Protein AF-A0A957KMQ8-F1 (afdb_monomer_lite)

Structure (mmCIF, N/CA/C/O backbone):
data_AF-A0A957KMQ8-F1
#
_entry.id   AF-A0A957KMQ8-F1
#
loop_
_atom_site.group_PDB
_atom_site.id
_atom_site.type_symbol
_atom_site.label_atom_id
_atom_site.label_alt_id
_atom_site.label_comp_id
_atom_site.label_asym_id
_atom_site.label_entity_id
_atom_site.label_seq_id
_atom_site.pdbx_PDB_ins_code
_atom_site.Cartn_x
_atom_site.Cartn_y
_atom_site.Cartn_z
_atom_site.occupancy
_atom_site.B_iso_or_equiv
_atom_site.auth_seq_id
_atom_site.auth_comp_id
_atom_site.auth_asym_id
_atom_site.auth_atom_id
_atom_site.pdbx_PDB_model_num
ATOM 1 N N . ILE A 1 1 ? -9.132 -11.581 5.433 1.00 94.00 1 ILE A N 1
ATOM 2 C CA . ILE A 1 1 ? -8.915 -10.415 6.323 1.00 94.00 1 ILE A CA 1
ATOM 3 C C . ILE A 1 1 ? -10.229 -10.051 7.009 1.00 94.00 1 ILE A C 1
ATOM 5 O O . ILE A 1 1 ? -11.263 -10.485 6.504 1.00 94.00 1 ILE A O 1
ATOM 9 N N . PRO A 1 2 ? -10.237 -9.335 8.144 1.00 95.69 2 PRO A N 1
ATOM 10 C CA . PRO A 1 2 ? -11.483 -8.840 8.722 1.00 95.69 2 PRO A CA 1
ATOM 11 C C . PRO A 1 2 ? -12.054 -7.690 7.879 1.00 95.69 2 PRO A C 1
ATOM 13 O O . PRO A 1 2 ? -11.298 -6.978 7.217 1.00 95.69 2 PRO A O 1
ATOM 16 N N . TYR A 1 3 ? -13.370 -7.476 7.922 1.00 96.69 3 TYR A N 1
ATOM 17 C CA . TYR A 1 3 ? -13.971 -6.271 7.336 1.00 96.69 3 TYR A CA 1
ATOM 18 C C . TYR A 1 3 ? -13.484 -5.003 8.046 1.00 96.69 3 TYR A C 1
ATOM 20 O O . TYR A 1 3 ? -13.114 -4.013 7.414 1.00 96.69 3 TYR A O 1
ATOM 28 N N . ALA A 1 4 ? -13.443 -5.066 9.373 1.00 97.19 4 ALA A N 1
ATOM 29 C CA . ALA A 1 4 ? -12.970 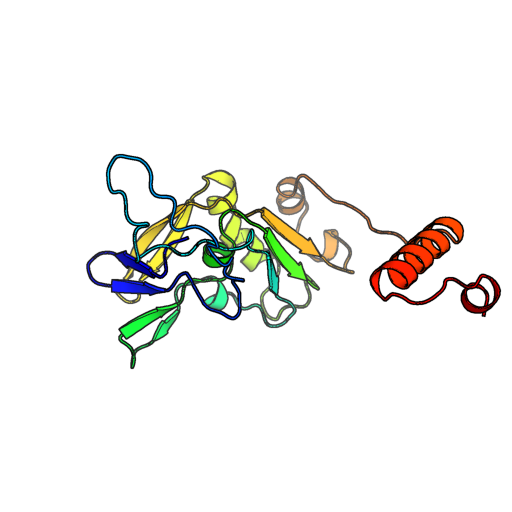-4.013 10.251 1.00 97.19 4 ALA A CA 1
ATOM 30 C C . ALA A 1 4 ? -12.428 -4.624 11.548 1.00 97.19 4 ALA A C 1
ATOM 32 O O . ALA A 1 4 ? -12.736 -5.773 11.878 1.00 97.19 4 ALA A O 1
ATOM 33 N N . ILE A 1 5 ? -11.649 -3.846 12.288 1.00 96.06 5 ILE A N 1
ATOM 34 C CA . ILE A 1 5 ? -11.228 -4.165 13.653 1.00 96.06 5 ILE A CA 1
ATOM 35 C C . ILE A 1 5 ? -11.797 -3.127 14.619 1.00 96.06 5 ILE A C 1
ATOM 37 O O . ILE A 1 5 ? -11.970 -1.966 14.250 1.00 96.06 5 ILE A O 1
ATOM 41 N N . ASP A 1 6 ? -12.092 -3.558 15.841 1.00 95.12 6 ASP A N 1
ATOM 42 C CA . ASP A 1 6 ? -12.457 -2.671 16.943 1.00 95.12 6 ASP A CA 1
ATOM 43 C C . ASP A 1 6 ? -11.233 -2.435 17.825 1.00 95.12 6 ASP A C 1
ATOM 45 O O . ASP A 1 6 ? -10.530 -3.384 18.185 1.00 95.12 6 ASP A O 1
ATOM 49 N N . VAL A 1 7 ? -10.983 -1.173 18.162 1.00 94.12 7 VAL A N 1
ATOM 50 C CA . VAL A 1 7 ? -9.962 -0.785 19.131 1.00 94.12 7 VAL A CA 1
ATOM 51 C C . VAL A 1 7 ? -10.569 0.217 20.103 1.00 94.12 7 VAL A C 1
ATOM 53 O O . VAL A 1 7 ? -10.771 1.381 19.767 1.00 94.12 7 VAL A O 1
ATOM 56 N N . ASP A 1 8 ? -10.897 -0.257 21.307 1.00 89.06 8 ASP A N 1
ATOM 57 C CA . ASP A 1 8 ? -11.543 0.526 22.371 1.00 89.06 8 ASP A CA 1
ATOM 58 C C . ASP A 1 8 ? -12.835 1.230 21.912 1.00 89.06 8 ASP A C 1
ATOM 60 O O . ASP A 1 8 ? -13.067 2.405 22.211 1.00 89.06 8 ASP A O 1
ATOM 64 N N . GLY A 1 9 ? -13.675 0.530 21.145 1.00 91.19 9 GLY A N 1
ATOM 65 C CA . GLY A 1 9 ? -14.918 1.089 20.611 1.00 91.19 9 GLY A CA 1
ATOM 66 C C . GLY A 1 9 ? -14.731 2.000 19.395 1.00 91.19 9 GLY A C 1
ATOM 67 O O . GLY A 1 9 ? -15.699 2.606 18.935 1.00 91.19 9 GLY A O 1
ATOM 68 N N . GLN A 1 10 ? -13.505 2.150 18.882 1.00 93.88 10 GLN A N 1
ATOM 69 C CA . GLN A 1 10 ? -13.239 2.795 17.599 1.00 93.88 10 GLN A CA 1
ATOM 70 C C . GLN A 1 10 ? -13.156 1.738 16.498 1.00 93.88 10 GLN A C 1
ATOM 72 O O . GLN A 1 10 ? -12.337 0.821 16.559 1.00 93.88 10 GLN A O 1
ATOM 77 N N . ILE A 1 11 ? -13.966 1.904 15.456 1.00 96.56 11 ILE A N 1
ATOM 78 C CA . ILE A 1 11 ? -13.971 0.998 14.308 1.00 96.56 11 ILE A CA 1
ATOM 79 C C . ILE A 1 11 ? -12.933 1.456 13.289 1.00 96.56 11 ILE A C 1
ATOM 81 O O . ILE A 1 11 ? -12.966 2.602 12.843 1.00 96.56 11 ILE A O 1
ATOM 85 N N . ILE A 1 12 ? -12.044 0.551 12.887 1.00 97.56 12 ILE A N 1
ATOM 86 C CA . ILE A 1 12 ? -11.078 0.761 11.807 1.00 97.56 12 ILE A CA 1
ATOM 87 C C . ILE A 1 12 ? -11.432 -0.178 10.658 1.00 97.56 12 ILE A C 1
ATOM 89 O O . ILE A 1 12 ? -11.313 -1.400 10.780 1.00 97.56 12 ILE A O 1
ATOM 93 N N . ARG A 1 13 ? -11.867 0.384 9.532 1.00 97.38 13 ARG A N 1
ATOM 94 C CA . ARG A 1 13 ? -12.204 -0.367 8.324 1.00 97.38 13 ARG A CA 1
ATOM 95 C C . ARG A 1 13 ? -10.927 -0.829 7.626 1.00 97.38 13 ARG A C 1
ATOM 97 O O . ARG A 1 13 ? -10.074 -0.013 7.285 1.00 97.38 13 ARG A O 1
ATOM 104 N N . ILE A 1 14 ? -10.811 -2.142 7.422 1.00 97.12 14 ILE A N 1
ATOM 105 C CA . ILE A 1 14 ? -9.659 -2.772 6.762 1.00 97.12 14 ILE A CA 1
ATOM 106 C C . ILE A 1 14 ? -10.020 -3.140 5.325 1.00 97.12 14 ILE A C 1
ATOM 108 O O . ILE A 1 14 ? -9.326 -2.745 4.395 1.00 97.12 14 ILE A O 1
ATOM 112 N N . TYR A 1 15 ? -11.108 -3.888 5.139 1.00 97.00 15 TYR A N 1
ATOM 113 C CA . TYR A 1 15 ? -11.565 -4.289 3.814 1.00 97.00 15 TYR A CA 1
ATOM 114 C C . TYR A 1 15 ? -12.302 -3.148 3.114 1.00 97.00 15 TYR A C 1
ATOM 116 O O . TYR A 1 15 ? -13.143 -2.468 3.702 1.00 97.00 15 TYR A O 1
ATOM 124 N N . ASP A 1 16 ? -12.065 -3.040 1.815 1.00 94.38 16 ASP A N 1
ATOM 125 C CA . ASP A 1 16 ? -12.852 -2.241 0.889 1.00 94.38 16 ASP A CA 1
ATOM 126 C C . ASP A 1 16 ? -12.826 -2.919 -0.491 1.00 94.38 16 ASP A C 1
ATOM 128 O O . ASP A 1 16 ? -11.920 -3.703 -0.779 1.00 94.38 16 ASP A O 1
ATOM 132 N N . GLY A 1 17 ? -13.824 -2.633 -1.329 1.00 93.81 17 GLY A N 1
ATOM 133 C CA . GLY A 1 17 ? -13.935 -3.223 -2.669 1.00 93.81 17 GLY A CA 1
ATOM 134 C C . GLY A 1 17 ? -13.058 -2.563 -3.739 1.00 93.81 17 GLY A C 1
ATOM 135 O O . GLY A 1 17 ? -13.161 -2.941 -4.899 1.00 93.81 17 GLY A O 1
ATOM 136 N N . VAL A 1 18 ? -12.245 -1.565 -3.378 1.00 93.31 18 VAL A N 1
ATOM 137 C CA . VAL A 1 18 ? -11.336 -0.867 -4.302 1.00 93.31 18 VAL A CA 1
ATOM 138 C C . VAL A 1 18 ? -9.954 -1.525 -4.283 1.00 93.31 18 VAL A C 1
ATOM 140 O O . VAL A 1 18 ? -9.364 -1.766 -5.328 1.00 93.31 18 VAL A O 1
ATOM 143 N N . ASN A 1 19 ? -9.455 -1.846 -3.092 1.00 94.69 19 ASN A N 1
ATOM 144 C CA . ASN A 1 19 ? -8.126 -2.390 -2.831 1.00 94.69 19 ASN A CA 1
ATOM 145 C C . ASN A 1 19 ? -8.129 -3.913 -2.660 1.00 94.69 19 ASN A C 1
ATOM 147 O O . ASN A 1 19 ? -7.071 -4.539 -2.718 1.00 94.69 19 ASN A O 1
ATOM 151 N N . HIS A 1 20 ? -9.292 -4.522 -2.415 1.00 96.94 20 HIS A N 1
ATOM 152 C CA . HIS A 1 20 ? -9.394 -5.957 -2.184 1.00 96.94 20 HIS A CA 1
ATOM 153 C C . HIS A 1 20 ? -10.355 -6.623 -3.157 1.00 96.94 20 HIS A C 1
ATOM 155 O O . HIS A 1 20 ? -11.510 -6.232 -3.303 1.00 96.94 20 HIS A O 1
ATOM 161 N N . GLU A 1 21 ? -9.887 -7.718 -3.747 1.00 95.94 21 GLU A N 1
ATOM 162 C CA . GLU A 1 21 ? -10.710 -8.603 -4.558 1.00 95.94 21 GLU A CA 1
ATOM 163 C C . GLU A 1 21 ? -11.195 -9.774 -3.697 1.00 95.94 21 GLU A C 1
ATOM 165 O O . GLU A 1 21 ? -10.404 -10.632 -3.284 1.00 95.94 21 GLU A O 1
ATOM 170 N N . ALA A 1 22 ? -12.495 -9.803 -3.401 1.00 94.44 22 ALA A N 1
ATOM 171 C CA . ALA A 1 22 ? -13.116 -10.917 -2.696 1.00 94.44 22 ALA A CA 1
ATOM 172 C C . ALA A 1 22 ? -13.088 -12.187 -3.557 1.00 94.44 22 ALA A C 1
ATOM 174 O O . ALA A 1 22 ? -13.352 -12.162 -4.756 1.00 94.44 22 ALA A O 1
ATOM 175 N N . VAL A 1 23 ? -12.787 -13.317 -2.924 1.00 92.25 23 VAL A N 1
ATOM 176 C CA . VAL A 1 23 ? -12.869 -14.632 -3.562 1.00 92.25 23 VAL A CA 1
ATOM 177 C C . VAL A 1 23 ? -14.215 -15.233 -3.204 1.00 92.25 23 VAL A C 1
ATOM 179 O O . VAL A 1 23 ? -14.500 -15.429 -2.019 1.00 92.25 23 VAL A O 1
ATOM 182 N N . GLU A 1 24 ? -15.019 -15.557 -4.216 1.00 80.44 24 GLU A N 1
ATOM 183 C CA . GLU A 1 24 ? -16.263 -16.293 -4.009 1.00 80.44 24 GLU A CA 1
ATOM 184 C C . GLU A 1 24 ? -15.972 -17.602 -3.266 1.00 80.44 24 GLU A C 1
ATOM 186 O O . GLU A 1 24 ? -15.173 -18.438 -3.696 1.00 80.44 24 GLU A O 1
ATOM 191 N N . GLN A 1 25 ? -16.600 -17.773 -2.104 1.00 67.94 25 GLN A N 1
ATOM 192 C CA . GLN A 1 25 ? -16.592 -19.052 -1.408 1.00 67.94 25 GLN A CA 1
ATOM 193 C C . GLN A 1 25 ? -17.644 -19.945 -2.068 1.00 67.94 25 GLN A C 1
ATOM 195 O O . GLN A 1 25 ? -18.813 -19.924 -1.692 1.00 67.94 25 GLN A O 1
ATOM 200 N N . THR A 1 26 ? -17.222 -20.718 -3.068 1.00 57.75 26 THR A N 1
ATOM 201 C CA . THR A 1 26 ? -18.068 -21.673 -3.803 1.00 57.75 26 THR A CA 1
ATOM 202 C C . THR A 1 26 ? -18.606 -22.801 -2.925 1.00 57.75 26 THR A C 1
ATOM 204 O O . THR A 1 26 ? -19.639 -23.385 -3.240 1.00 57.75 26 THR A O 1
ATOM 207 N N . GLU A 1 27 ? -17.970 -23.078 -1.787 1.00 55.62 27 GLU A N 1
ATOM 208 C CA . GLU A 1 27 ? -18.407 -24.116 -0.863 1.00 55.62 27 GLU A CA 1
ATOM 209 C C . GLU A 1 27 ? -18.575 -23.545 0.544 1.00 55.62 27 GLU A C 1
ATOM 211 O O . GLU A 1 27 ? -17.614 -23.145 1.204 1.00 55.62 27 GLU A O 1
ATOM 216 N N . ARG A 1 28 ? -19.813 -23.569 1.051 1.00 56.09 28 ARG A N 1
ATOM 217 C CA . ARG A 1 28 ? -20.041 -23.594 2.499 1.00 56.09 28 ARG A CA 1
ATOM 218 C C . ARG A 1 28 ? -19.486 -24.922 2.987 1.00 56.09 28 ARG A C 1
ATOM 220 O O . ARG A 1 28 ? -20.205 -25.920 2.960 1.00 56.09 28 ARG A O 1
ATOM 227 N N . VAL A 1 29 ? -18.210 -24.958 3.359 1.00 54.09 29 VAL A N 1
ATOM 228 C CA . VAL A 1 29 ? -17.577 -26.191 3.817 1.00 54.09 29 VAL A CA 1
ATOM 229 C C . VAL A 1 29 ? -18.328 -26.678 5.057 1.00 54.09 29 VAL A C 1
ATOM 231 O O . VAL A 1 29 ? -18.184 -26.136 6.151 1.00 54.09 29 VAL A O 1
ATOM 234 N N . ARG A 1 30 ? -19.195 -27.682 4.884 1.00 53.03 30 ARG A N 1
ATOM 235 C CA . ARG A 1 30 ? -19.825 -28.403 5.990 1.00 53.03 30 ARG A CA 1
ATOM 236 C C . ARG A 1 30 ? -18.774 -29.345 6.560 1.00 53.03 30 ARG A C 1
ATOM 238 O O . ARG A 1 30 ? -18.763 -30.534 6.262 1.00 53.03 30 ARG A O 1
ATOM 245 N N . TYR A 1 31 ? -17.882 -28.813 7.386 1.00 57.38 31 TYR A N 1
ATOM 246 C CA . TYR A 1 31 ? -17.151 -29.659 8.320 1.00 57.38 31 TYR A CA 1
ATOM 247 C C . TYR A 1 31 ? -18.190 -30.311 9.245 1.00 57.38 31 TYR A C 1
ATOM 249 O O . TYR A 1 31 ? -19.124 -29.637 9.682 1.00 57.38 31 TYR A O 1
ATOM 257 N N . GLY A 1 32 ? -18.064 -31.618 9.507 1.00 58.03 32 GLY A N 1
ATOM 258 C CA . GLY A 1 32 ? -19.056 -32.455 10.213 1.00 58.03 32 GLY A CA 1
ATOM 259 C C . GLY A 1 32 ? -19.477 -31.974 11.611 1.00 58.03 32 GLY A C 1
ATOM 260 O O . GLY A 1 32 ? -20.375 -32.549 12.215 1.00 58.03 32 GLY A O 1
ATOM 261 N N . THR A 1 33 ? -18.879 -30.888 12.099 1.00 57.94 33 THR A N 1
ATOM 262 C CA . THR A 1 33 ? -19.211 -30.161 13.324 1.00 57.94 33 THR A CA 1
ATOM 263 C C . THR A 1 33 ? -19.453 -28.667 13.035 1.00 57.94 33 THR A C 1
ATOM 265 O O . THR A 1 33 ? -18.721 -27.809 13.511 1.00 57.94 33 THR A O 1
ATOM 268 N N . GLY A 1 34 ? -20.445 -28.333 12.206 1.00 55.56 34 GLY A N 1
ATOM 269 C CA . GLY A 1 34 ? -21.196 -27.066 12.284 1.00 55.56 34 GLY A CA 1
ATOM 270 C C . GLY A 1 34 ? -20.453 -25.714 12.300 1.00 55.56 34 GLY A C 1
ATOM 271 O O . GLY A 1 34 ? -21.030 -24.748 12.791 1.00 55.56 34 GLY A O 1
ATOM 272 N N . MET A 1 35 ? -19.227 -25.582 11.786 1.00 56.19 35 MET A N 1
ATOM 273 C CA . MET A 1 35 ? -18.538 -24.282 11.763 1.00 56.19 35 MET A CA 1
ATOM 274 C C . MET A 1 35 ? -18.951 -23.448 10.544 1.00 56.19 35 MET A C 1
ATOM 276 O O . MET A 1 35 ? -18.481 -23.651 9.427 1.00 56.19 35 MET A O 1
ATOM 280 N N . ILE A 1 36 ? -19.853 -22.495 10.780 1.00 66.44 36 ILE A N 1
ATOM 281 C CA . ILE A 1 36 ? -20.160 -21.386 9.870 1.00 66.44 36 ILE A CA 1
ATOM 282 C C . ILE A 1 36 ? -18.910 -20.492 9.788 1.00 66.44 36 ILE A C 1
ATOM 284 O O . ILE A 1 36 ? -18.331 -20.161 10.821 1.00 66.44 36 ILE A O 1
ATOM 288 N N . SER A 1 37 ? -18.486 -20.104 8.578 1.00 72.25 37 SER A N 1
ATOM 289 C CA . SER A 1 37 ? -17.416 -19.108 8.397 1.00 72.25 37 SER A CA 1
ATOM 290 C C . SER A 1 37 ? -17.771 -17.828 9.159 1.00 72.25 37 SER A C 1
ATOM 292 O O . SER A 1 37 ? -18.882 -17.323 9.006 1.00 72.25 37 SER A O 1
ATOM 294 N N . ASP A 1 38 ? -16.842 -17.296 9.957 1.00 85.62 38 ASP A N 1
ATOM 295 C CA . ASP A 1 38 ? -17.068 -16.069 10.729 1.00 85.62 38 ASP A CA 1
ATOM 296 C C . ASP A 1 38 ? -17.432 -14.907 9.781 1.00 85.62 38 ASP A C 1
ATOM 298 O O . ASP A 1 38 ? -16.611 -14.542 8.933 1.00 85.62 38 ASP A O 1
ATOM 302 N N . PRO A 1 39 ? -18.638 -14.313 9.895 1.00 87.31 39 PRO A N 1
ATOM 303 C CA . PRO A 1 39 ? -19.117 -13.294 8.961 1.00 87.31 39 PRO A CA 1
ATOM 304 C C . PRO A 1 39 ? -18.328 -11.981 9.042 1.00 87.31 39 PRO A C 1
ATOM 306 O O . PRO A 1 39 ? -18.452 -11.134 8.161 1.00 87.31 39 PRO A O 1
ATOM 309 N N . ARG A 1 40 ? -17.500 -11.797 10.079 1.00 92.38 40 ARG A N 1
ATOM 310 C CA . ARG A 1 40 ? -16.614 -10.633 10.224 1.00 92.38 40 ARG A CA 1
ATOM 311 C C . ARG A 1 40 ? -15.394 -10.711 9.309 1.00 92.38 40 ARG A C 1
ATOM 313 O O . ARG A 1 40 ? -14.674 -9.722 9.180 1.00 92.38 40 ARG A O 1
ATOM 320 N N . TRP A 1 41 ? -15.155 -11.863 8.684 1.00 92.94 41 TRP A N 1
ATOM 321 C CA . TRP A 1 41 ? -14.007 -12.117 7.827 1.00 92.94 41 TRP A CA 1
ATOM 322 C C . TRP A 1 41 ? -14.422 -12.309 6.376 1.00 92.94 41 TRP A C 1
ATOM 324 O O . TRP A 1 41 ? -15.419 -12.951 6.058 1.00 92.94 41 TRP A O 1
ATOM 334 N N . VAL A 1 42 ? -13.580 -11.801 5.484 1.00 92.31 42 VAL A N 1
ATOM 335 C CA . VAL A 1 42 ? -13.696 -11.978 4.041 1.00 92.31 42 VAL A CA 1
ATOM 336 C C . VAL A 1 42 ? -12.435 -12.638 3.498 1.00 92.31 42 VAL A C 1
ATOM 338 O O . VAL A 1 42 ? -11.301 -12.273 3.842 1.00 92.31 42 VAL A O 1
ATOM 341 N N . LYS A 1 43 ? -12.631 -13.659 2.661 1.00 92.75 43 LYS A N 1
ATOM 342 C CA . LYS A 1 43 ? -11.553 -14.297 1.905 1.00 92.75 43 LYS A CA 1
ATOM 343 C C . LYS A 1 43 ? -11.284 -13.445 0.671 1.00 92.75 43 LYS A C 1
ATOM 345 O O . LYS A 1 43 ? -12.199 -13.175 -0.098 1.00 92.75 43 LYS A O 1
ATOM 350 N N . ILE A 1 44 ? -10.037 -13.033 0.498 1.00 95.25 44 ILE A N 1
ATOM 351 C CA . ILE A 1 44 ? -9.607 -12.164 -0.599 1.00 95.25 44 ILE A CA 1
ATOM 352 C C . ILE A 1 44 ? -8.457 -12.820 -1.357 1.00 95.25 44 ILE A C 1
ATOM 354 O O . ILE A 1 44 ? -7.776 -13.696 -0.807 1.00 95.25 44 ILE A O 1
ATOM 358 N N . ARG A 1 45 ? -8.214 -12.392 -2.598 1.00 96.06 45 ARG A N 1
ATOM 359 C CA . ARG A 1 45 ? -6.914 -12.633 -3.232 1.00 96.06 45 ARG A CA 1
ATOM 360 C C . ARG A 1 45 ? -5.831 -11.914 -2.431 1.00 96.06 45 ARG A C 1
ATOM 362 O O . ARG A 1 45 ? -6.112 -10.954 -1.715 1.00 96.06 45 ARG A O 1
ATOM 369 N N . ARG A 1 46 ? -4.593 -12.408 -2.512 1.00 96.44 46 ARG A N 1
ATOM 370 C CA . ARG A 1 46 ? -3.467 -11.791 -1.801 1.00 96.44 46 ARG A CA 1
ATOM 371 C C . ARG A 1 46 ? -3.382 -10.310 -2.206 1.00 96.44 46 ARG A C 1
ATOM 373 O O . ARG A 1 46 ? -3.305 -10.058 -3.407 1.00 96.44 46 ARG A O 1
ATOM 380 N N . PRO A 1 47 ? -3.431 -9.360 -1.255 1.00 96.94 47 PRO A N 1
ATOM 381 C CA . PRO A 1 47 ? -3.598 -7.958 -1.603 1.00 96.94 47 PRO A CA 1
ATOM 382 C C . PRO A 1 47 ? -2.347 -7.426 -2.301 1.00 96.94 47 PRO A C 1
ATOM 384 O O . PRO A 1 47 ? -1.220 -7.686 -1.875 1.00 96.94 47 PRO A O 1
ATOM 387 N N . VAL A 1 48 ? -2.554 -6.683 -3.381 1.00 97.00 48 VAL A N 1
ATOM 388 C CA . VAL A 1 48 ? -1.510 -5.934 -4.076 1.00 97.00 48 VAL A CA 1
ATOM 389 C C . VAL A 1 48 ? -2.046 -4.529 -4.253 1.00 97.00 48 VAL A C 1
ATOM 391 O O . VAL A 1 48 ? -2.979 -4.318 -5.022 1.00 97.00 48 VAL A O 1
ATOM 394 N N . ILE A 1 49 ? -1.485 -3.588 -3.504 1.00 95.88 49 ILE A N 1
ATOM 395 C CA . ILE A 1 49 ? -1.871 -2.179 -3.565 1.00 95.88 49 ILE A CA 1
ATOM 396 C C . ILE A 1 49 ? -0.732 -1.418 -4.223 1.00 95.88 49 ILE A C 1
ATOM 398 O O . ILE A 1 49 ? 0.426 -1.593 -3.845 1.00 95.88 49 ILE A O 1
ATOM 402 N N . MET A 1 50 ? -1.068 -0.596 -5.210 1.00 95.25 50 MET A N 1
ATOM 403 C CA . MET A 1 50 ? -0.131 0.243 -5.944 1.00 95.25 50 MET A CA 1
ATOM 404 C C . MET A 1 50 ? -0.526 1.704 -5.757 1.00 95.25 50 MET A C 1
ATOM 406 O O . MET A 1 50 ? -1.705 2.033 -5.866 1.00 95.25 50 MET A O 1
ATOM 410 N N . VAL A 1 51 ? 0.451 2.553 -5.465 1.00 92.81 51 VAL A N 1
ATOM 411 C CA . VAL A 1 51 ? 0.283 4.007 -5.332 1.00 92.81 51 VAL A CA 1
ATOM 412 C C . VAL A 1 51 ? 1.385 4.719 -6.104 1.00 92.81 51 VAL A C 1
ATOM 414 O O . VAL A 1 51 ? 2.512 4.228 -6.152 1.00 92.81 51 VAL A O 1
ATOM 417 N N . GLY A 1 52 ? 1.065 5.862 -6.700 1.00 89.12 52 GLY A N 1
ATOM 418 C CA . GLY A 1 52 ? 1.989 6.676 -7.485 1.00 89.12 52 GLY A CA 1
ATOM 419 C C . GLY A 1 52 ? 2.350 8.002 -6.809 1.00 89.12 52 GLY A C 1
ATOM 420 O O . GLY A 1 52 ? 2.617 8.079 -5.605 1.00 89.12 52 GLY A O 1
ATOM 421 N N . GLY A 1 53 ? 2.385 9.074 -7.606 1.00 82.69 53 GLY A N 1
ATOM 422 C CA . GLY A 1 53 ? 2.738 10.434 -7.174 1.00 82.69 53 GLY A CA 1
ATOM 423 C C . GLY A 1 53 ? 1.753 11.079 -6.187 1.00 82.69 53 GLY A C 1
ATOM 424 O O . GLY A 1 53 ? 2.095 12.058 -5.523 1.00 82.69 53 GLY A O 1
ATOM 425 N N . GLU A 1 54 ? 0.545 10.530 -6.071 1.00 85.00 54 GLU A N 1
ATOM 426 C CA . GLU A 1 54 ? -0.524 10.973 -5.174 1.00 85.00 54 GLU A CA 1
ATOM 427 C C . GLU A 1 54 ? -0.328 10.549 -3.713 1.00 85.00 54 GLU A C 1
ATOM 429 O O . GLU A 1 54 ? -1.077 10.993 -2.840 1.00 85.00 54 GLU A O 1
ATOM 434 N N . LEU A 1 55 ? 0.672 9.711 -3.423 1.00 89.25 55 LEU A N 1
ATOM 435 C CA . LEU A 1 55 ? 0.950 9.271 -2.063 1.00 89.25 55 LEU A CA 1
ATOM 436 C C . LEU A 1 55 ? 1.380 10.449 -1.173 1.00 89.25 55 LEU A C 1
ATOM 438 O O . LEU A 1 55 ? 2.376 11.130 -1.428 1.00 89.25 55 LEU A O 1
ATOM 442 N N . THR A 1 56 ? 0.663 10.638 -0.068 1.00 89.25 56 THR A N 1
ATOM 443 C CA . THR A 1 56 ? 0.987 11.601 0.992 1.00 89.25 56 THR A CA 1
ATOM 444 C C . THR A 1 56 ? 1.336 10.875 2.293 1.00 89.25 56 THR A C 1
ATOM 446 O O . THR A 1 56 ? 0.932 9.732 2.499 1.00 89.25 56 THR A O 1
ATOM 449 N N . LEU A 1 57 ? 2.031 11.549 3.224 1.00 88.38 57 LEU A N 1
ATOM 450 C CA . LEU A 1 57 ? 2.263 10.990 4.569 1.00 88.38 57 LEU A CA 1
ATOM 451 C C . LEU A 1 57 ? 0.955 10.709 5.311 1.00 88.38 57 LEU A C 1
ATOM 453 O O . LEU A 1 57 ? 0.851 9.691 5.980 1.00 88.38 57 LEU A O 1
ATOM 457 N N . SER A 1 58 ? -0.052 11.572 5.152 1.00 87.75 58 SER A N 1
ATOM 458 C CA . SER A 1 58 ? -1.362 11.374 5.780 1.00 87.75 58 SER A CA 1
ATOM 459 C C . SER A 1 58 ? -2.070 10.108 5.294 1.00 87.75 58 SER A C 1
ATOM 461 O O . SER A 1 58 ? -2.824 9.514 6.055 1.00 87.75 58 SER A O 1
ATOM 463 N N . GLY A 1 59 ? -1.801 9.657 4.063 1.00 89.00 59 GLY A N 1
ATOM 464 C CA . GLY A 1 59 ? -2.295 8.378 3.544 1.00 89.00 59 GLY A CA 1
ATOM 465 C C . GLY A 1 59 ? -1.654 7.145 4.198 1.00 89.00 59 GLY A C 1
ATOM 466 O O . GLY A 1 59 ? -2.109 6.025 3.964 1.00 89.00 59 GLY A O 1
ATOM 467 N N . LEU A 1 60 ? -0.611 7.339 5.014 1.00 92.75 60 LEU A N 1
ATOM 468 C CA . LEU A 1 60 ? 0.045 6.297 5.809 1.00 92.75 60 LEU A CA 1
ATOM 469 C C . LEU A 1 60 ? -0.438 6.255 7.264 1.00 92.75 60 LEU A C 1
ATOM 471 O O . LEU A 1 60 ? 0.010 5.395 8.027 1.00 92.75 60 LEU A O 1
ATOM 475 N N . ASP A 1 61 ? -1.349 7.150 7.638 1.00 94.56 61 ASP A N 1
ATOM 476 C CA . ASP A 1 61 ? -1.973 7.207 8.954 1.00 94.56 61 ASP A CA 1
ATOM 477 C C . ASP A 1 61 ? -3.464 6.853 8.874 1.00 94.56 61 ASP A C 1
ATOM 479 O O . ASP A 1 61 ? -4.062 6.759 7.802 1.00 94.56 61 ASP A O 1
ATOM 483 N N . LEU A 1 62 ? -4.078 6.625 10.036 1.00 95.88 62 LEU A N 1
ATOM 484 C CA . LEU A 1 62 ? -5.516 6.392 10.118 1.00 95.88 62 LEU A CA 1
ATOM 485 C C . LEU A 1 62 ? -6.273 7.676 9.772 1.00 95.88 62 LEU A C 1
ATOM 487 O O . LEU A 1 62 ? -6.075 8.712 10.409 1.00 95.88 62 LEU A O 1
ATOM 491 N N . VAL A 1 63 ? -7.199 7.590 8.819 1.00 94.69 63 VAL A N 1
ATOM 492 C CA . VAL A 1 63 ? -8.037 8.730 8.426 1.00 94.69 63 VAL A CA 1
ATOM 493 C C . VAL A 1 63 ? -9.405 8.584 9.073 1.00 94.69 63 VAL A C 1
ATOM 495 O O . VAL A 1 63 ? -10.158 7.677 8.737 1.00 94.69 63 VAL A O 1
ATOM 498 N N . TYR A 1 64 ? -9.732 9.462 10.019 1.00 95.06 64 TYR A N 1
ATOM 499 C CA . TYR A 1 64 ? -11.027 9.432 10.698 1.00 95.06 64 TYR A CA 1
ATOM 500 C C . TYR A 1 64 ? -12.119 10.112 9.868 1.00 95.06 64 TYR A C 1
ATOM 502 O O . TYR A 1 64 ? -11.981 11.280 9.503 1.00 95.06 64 TYR A O 1
ATOM 510 N N . ASP A 1 65 ? -13.228 9.411 9.635 1.00 93.88 65 ASP A N 1
ATOM 511 C CA . ASP A 1 65 ? -14.454 9.974 9.074 1.00 93.88 65 ASP A CA 1
ATOM 512 C C . ASP A 1 65 ? -15.360 10.487 10.216 1.00 93.88 65 ASP A C 1
ATOM 514 O O . ASP A 1 65 ? -15.947 9.689 10.959 1.00 93.88 65 ASP A O 1
ATOM 518 N N . PRO A 1 66 ? -15.525 11.814 10.382 1.00 91.69 66 PRO A N 1
ATOM 519 C CA . PRO A 1 66 ? -16.319 12.375 11.467 1.00 91.69 66 PRO A CA 1
ATOM 520 C C . PRO A 1 66 ? -17.831 12.232 11.259 1.00 91.69 66 PRO A C 1
ATOM 522 O O . PRO A 1 66 ? -18.570 12.459 12.219 1.00 91.69 66 PRO A O 1
ATOM 525 N N . ILE A 1 67 ? -18.303 11.895 10.058 1.00 94.31 67 ILE A N 1
ATOM 526 C CA . ILE A 1 67 ? -19.725 11.709 9.746 1.00 94.31 67 ILE A CA 1
ATOM 527 C C . ILE A 1 67 ? -20.115 10.272 10.077 1.00 94.31 67 ILE A C 1
ATOM 529 O O . ILE A 1 67 ? -21.015 10.049 10.884 1.00 94.31 67 ILE A O 1
ATOM 533 N N . ASN A 1 68 ? -19.391 9.309 9.507 1.00 93.44 68 ASN A N 1
ATOM 534 C CA . ASN A 1 68 ? -19.678 7.886 9.674 1.00 93.44 68 ASN A CA 1
ATOM 535 C C . ASN A 1 68 ? -19.052 7.274 10.941 1.00 93.44 68 ASN A C 1
ATOM 537 O O . ASN A 1 68 ? -19.382 6.145 11.296 1.00 93.44 68 ASN A O 1
ATOM 541 N N . LYS A 1 69 ? -18.183 8.021 11.640 1.00 93.06 69 LYS A N 1
ATOM 542 C CA . LYS A 1 69 ? -17.569 7.661 12.932 1.00 93.06 69 LYS A CA 1
ATOM 543 C C . LYS A 1 69 ? -16.699 6.399 12.888 1.00 93.06 69 LYS A C 1
ATOM 545 O O . LYS A 1 69 ? -16.683 5.619 13.838 1.00 93.06 69 LYS A O 1
ATOM 550 N N . PHE A 1 70 ? -15.943 6.212 11.810 1.00 95.19 70 PHE A N 1
ATOM 551 C CA . PHE A 1 70 ? -14.953 5.138 11.694 1.00 95.19 70 PHE A CA 1
ATOM 552 C C . PHE A 1 70 ? -13.636 5.659 11.109 1.00 95.19 70 PHE A C 1
ATOM 554 O O . PHE A 1 70 ? -13.595 6.729 10.505 1.00 95.19 70 PHE A O 1
ATOM 561 N N . TYR A 1 71 ? -12.554 4.906 11.292 1.00 97.12 71 TYR A N 1
ATOM 562 C CA . TYR A 1 71 ? -11.265 5.168 10.657 1.00 97.12 71 TYR A CA 1
ATOM 563 C C . TYR A 1 71 ? -11.099 4.328 9.404 1.00 97.12 71 TYR A C 1
ATOM 565 O O . TYR A 1 71 ? -11.391 3.132 9.402 1.00 97.12 71 TYR A O 1
ATOM 573 N N . GLU A 1 72 ? -10.533 4.929 8.373 1.00 96.31 72 GLU A N 1
ATOM 574 C CA . GLU A 1 72 ? -9.986 4.204 7.245 1.00 96.31 72 GLU A CA 1
ATOM 575 C C . GLU A 1 72 ? -8.558 3.755 7.554 1.00 96.31 72 GLU A C 1
ATOM 577 O O . GLU A 1 72 ? -7.721 4.557 7.982 1.00 96.31 72 GLU A O 1
ATOM 582 N N . ALA A 1 73 ? -8.274 2.469 7.336 1.00 96.81 73 ALA A N 1
ATOM 583 C CA . ALA A 1 73 ? -6.918 1.956 7.438 1.00 96.81 73 ALA A CA 1
ATOM 584 C C . ALA A 1 73 ? -6.014 2.508 6.321 1.00 96.81 73 ALA A C 1
ATOM 586 O O . ALA A 1 73 ? -6.455 2.614 5.171 1.00 96.81 73 ALA A O 1
ATOM 587 N N . PRO A 1 74 ? -4.736 2.790 6.616 1.00 96.00 74 PRO A N 1
ATOM 588 C CA . PRO A 1 74 ? -3.786 3.218 5.601 1.00 96.00 74 PRO A CA 1
ATOM 589 C C . PRO A 1 74 ? -3.377 2.059 4.680 1.00 96.00 74 PRO A C 1
ATOM 591 O O . PRO A 1 74 ? -3.567 0.877 4.996 1.00 96.00 74 PRO A O 1
ATOM 594 N N . PHE A 1 75 ? -2.783 2.390 3.533 1.00 95.06 75 PHE A N 1
ATOM 595 C CA . PHE A 1 75 ? -2.498 1.423 2.468 1.00 95.06 75 PHE A CA 1
ATOM 596 C C . PHE A 1 75 ? -1.630 0.244 2.914 1.00 95.06 75 PHE A C 1
ATOM 598 O O . PHE A 1 75 ? -1.930 -0.893 2.562 1.00 95.06 75 PHE A O 1
ATOM 605 N N . GLN A 1 76 ? -0.613 0.469 3.748 1.00 94.81 76 GLN A N 1
ATOM 606 C CA . GLN A 1 76 ? 0.248 -0.609 4.241 1.00 94.81 76 GLN A CA 1
ATOM 607 C C . GLN A 1 76 ? -0.506 -1.634 5.106 1.00 94.81 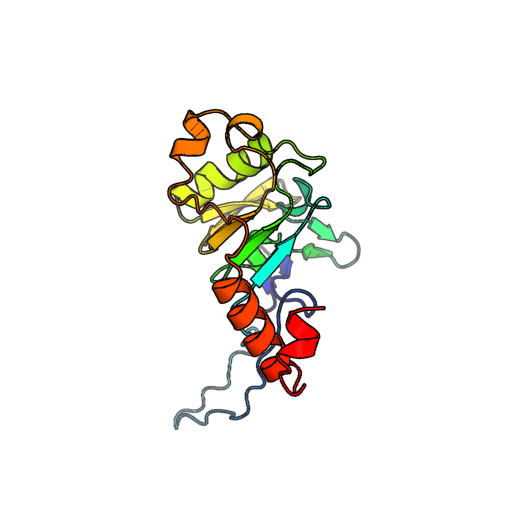76 GLN A C 1
ATOM 609 O O . GLN A 1 76 ? -0.160 -2.814 5.106 1.00 94.81 76 GLN A O 1
ATOM 614 N N . VAL A 1 77 ? -1.555 -1.205 5.818 1.00 96.38 77 VAL A N 1
ATOM 615 C CA . VAL A 1 77 ? -2.400 -2.094 6.631 1.00 96.38 77 VAL A CA 1
ATOM 616 C C . VAL A 1 77 ? -3.344 -2.891 5.737 1.00 96.38 77 VAL A C 1
ATOM 618 O O . VAL A 1 77 ? -3.550 -4.081 5.964 1.00 96.38 77 VAL A O 1
ATOM 621 N N . LYS A 1 78 ? -3.884 -2.263 4.690 1.00 96.69 78 LYS A N 1
ATOM 622 C CA . LYS A 1 78 ? -4.719 -2.941 3.689 1.00 96.69 78 LYS A CA 1
ATOM 623 C C . LYS A 1 78 ? -3.914 -3.957 2.867 1.00 96.69 78 LYS A C 1
ATOM 625 O O . LYS A 1 78 ? -4.361 -5.071 2.626 1.00 96.69 78 LYS A O 1
ATOM 630 N N . ALA A 1 79 ? -2.672 -3.621 2.527 1.00 97.12 79 ALA A N 1
ATOM 631 C CA . ALA A 1 79 ? -1.739 -4.496 1.820 1.00 97.12 79 ALA A CA 1
ATOM 632 C C . ALA A 1 79 ? -1.109 -5.588 2.705 1.00 97.12 79 ALA A C 1
ATOM 634 O O . ALA A 1 79 ? -0.272 -6.362 2.233 1.00 97.12 79 ALA A O 1
ATOM 635 N N . ASN A 1 80 ? -1.463 -5.657 3.991 1.00 96.06 80 ASN A N 1
ATOM 636 C CA . ASN A 1 80 ? -0.819 -6.553 4.940 1.00 96.06 80 ASN A CA 1
ATOM 637 C C . ASN A 1 80 ? -0.954 -8.032 4.528 1.00 96.06 80 ASN A C 1
ATOM 639 O O . ASN A 1 80 ? -2.019 -8.494 4.116 1.00 96.06 80 ASN A O 1
ATOM 643 N N . GLY A 1 81 ? 0.144 -8.789 4.618 1.00 95.19 81 GLY A N 1
ATOM 644 C CA . GLY A 1 81 ? 0.246 -10.156 4.091 1.00 95.19 81 GLY A CA 1
ATOM 645 C C . GLY A 1 81 ? 0.446 -10.238 2.570 1.00 95.19 81 GLY A C 1
ATOM 646 O O . GLY A 1 81 ? 0.647 -11.330 2.031 1.00 95.19 81 GLY A O 1
ATOM 647 N N . GLY A 1 82 ? 0.424 -9.110 1.863 1.00 96.75 82 GLY A N 1
ATOM 648 C CA . GLY A 1 82 ? 0.606 -8.989 0.422 1.00 96.75 82 GLY A CA 1
ATOM 649 C C . GLY A 1 82 ? 1.744 -8.044 0.046 1.00 96.75 82 GLY A C 1
ATOM 650 O O . GLY A 1 82 ? 2.816 -8.094 0.653 1.00 96.75 82 GLY A O 1
ATOM 651 N N . MET A 1 83 ? 1.519 -7.226 -0.981 1.00 97.06 83 MET A N 1
ATOM 652 C CA . MET A 1 83 ? 2.500 -6.286 -1.521 1.00 97.06 83 MET A CA 1
ATOM 653 C C . MET A 1 83 ? 1.947 -4.862 -1.540 1.00 97.06 83 MET A C 1
ATOM 655 O O . MET A 1 83 ? 0.799 -4.640 -1.926 1.00 97.06 83 MET A O 1
ATOM 659 N N . PHE A 1 84 ? 2.793 -3.905 -1.168 1.00 96.12 84 PHE A N 1
ATOM 660 C CA . PHE A 1 84 ? 2.545 -2.481 -1.324 1.00 96.12 84 PHE A CA 1
ATOM 661 C C . PHE A 1 84 ? 3.616 -1.882 -2.238 1.00 96.12 84 PHE A C 1
ATOM 663 O O . PHE A 1 84 ? 4.775 -1.756 -1.842 1.00 96.12 84 PHE A O 1
ATOM 670 N N . LEU A 1 85 ? 3.233 -1.584 -3.479 1.00 95.69 85 LEU A N 1
ATOM 671 C CA . LEU A 1 85 ? 4.106 -1.018 -4.500 1.00 95.69 85 LEU A CA 1
ATOM 672 C C . LEU A 1 85 ? 3.938 0.500 -4.549 1.00 95.69 85 LEU A C 1
ATOM 674 O O . LEU A 1 85 ? 2.830 1.003 -4.716 1.00 95.69 85 LEU A O 1
ATOM 678 N N . ILE A 1 86 ? 5.052 1.211 -4.450 1.00 93.75 86 ILE A N 1
ATOM 679 C CA . ILE A 1 86 ? 5.112 2.658 -4.616 1.00 93.75 86 ILE A CA 1
ATOM 680 C C . ILE A 1 86 ? 5.848 2.925 -5.919 1.00 93.75 86 ILE A C 1
ATOM 682 O O . ILE A 1 86 ? 7.053 2.678 -6.016 1.00 93.75 86 ILE A O 1
ATOM 686 N N . ASP A 1 87 ? 5.100 3.374 -6.916 1.00 93.62 87 ASP A N 1
ATOM 687 C CA . ASP A 1 87 ? 5.615 3.682 -8.240 1.00 93.62 87 ASP A CA 1
ATOM 688 C C . ASP A 1 87 ? 6.083 5.136 -8.339 1.00 93.62 87 ASP A C 1
ATOM 690 O O . ASP A 1 87 ? 5.687 5.990 -7.537 1.00 93.62 87 ASP A O 1
ATOM 694 N N . ASP A 1 88 ? 6.973 5.410 -9.294 1.00 91.56 88 ASP A N 1
ATOM 695 C CA . ASP A 1 88 ? 7.624 6.714 -9.467 1.00 91.56 88 ASP A CA 1
ATOM 696 C C . ASP A 1 88 ? 8.185 7.296 -8.151 1.00 91.56 88 ASP A C 1
ATOM 698 O O . ASP A 1 88 ? 8.091 8.494 -7.858 1.00 91.56 88 ASP A O 1
ATOM 702 N N . PHE A 1 89 ? 8.763 6.442 -7.306 1.00 91.88 89 PHE A N 1
ATOM 703 C CA . PHE A 1 89 ? 9.311 6.827 -6.012 1.00 91.88 89 PHE A CA 1
ATOM 704 C C . PHE A 1 89 ? 10.382 7.914 -6.178 1.00 91.88 89 PHE A C 1
ATOM 706 O O . PHE A 1 89 ? 11.317 7.766 -6.964 1.00 91.88 89 PHE A O 1
ATOM 713 N N . GLY A 1 90 ? 10.239 9.028 -5.45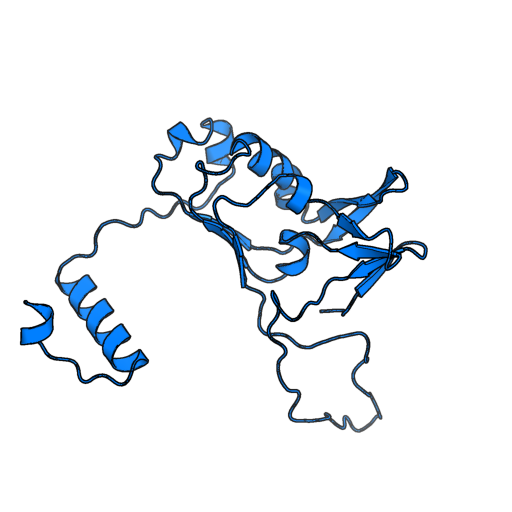7 1.00 89.06 90 GLY A N 1
ATOM 714 C CA . GLY A 1 90 ? 11.040 10.241 -5.669 1.00 89.06 90 GLY A CA 1
ATOM 715 C C . GLY A 1 90 ? 10.325 11.368 -6.398 1.00 89.06 90 GLY A C 1
ATOM 716 O O . GLY A 1 90 ? 10.817 12.494 -6.379 1.00 89.06 90 GLY A O 1
ATOM 717 N N . ARG A 1 91 ? 9.160 11.102 -6.996 1.00 89.19 91 ARG A N 1
ATOM 718 C CA . ARG A 1 91 ? 8.342 12.113 -7.686 1.00 89.19 91 ARG A CA 1
ATOM 719 C C . ARG A 1 91 ? 7.080 12.502 -6.914 1.00 89.19 91 ARG A C 1
ATOM 721 O O . ARG A 1 91 ? 6.271 13.279 -7.416 1.00 89.19 91 ARG A O 1
ATOM 728 N N . GLN A 1 92 ? 6.911 11.986 -5.699 1.00 86.62 92 GLN A N 1
ATOM 729 C CA . GLN A 1 92 ? 5.823 12.368 -4.803 1.00 86.62 92 GLN A CA 1
ATOM 730 C C . GLN A 1 92 ? 6.036 13.784 -4.244 1.00 86.62 92 GLN A C 1
ATOM 732 O O . GLN A 1 92 ? 7.156 14.284 -4.155 1.00 86.62 92 GLN A O 1
ATOM 737 N N . GLN A 1 93 ? 4.948 14.414 -3.791 1.00 85.06 93 GLN A N 1
ATOM 738 C CA . GLN A 1 93 ? 5.021 15.678 -3.039 1.00 85.06 93 GLN A CA 1
ATOM 739 C C . GLN A 1 93 ? 5.773 15.517 -1.706 1.00 85.06 93 GLN A C 1
ATOM 741 O O . GLN A 1 93 ? 6.430 16.442 -1.228 1.00 85.06 93 GLN A O 1
ATOM 746 N N . VAL A 1 94 ? 5.677 14.333 -1.096 1.00 88.44 94 VAL A N 1
ATOM 747 C CA . VAL A 1 94 ? 6.443 13.961 0.097 1.00 88.44 94 VAL A CA 1
ATOM 748 C C . VAL A 1 94 ? 7.871 13.570 -0.285 1.00 88.44 94 VAL A C 1
ATOM 750 O O . VAL A 1 94 ? 8.106 12.881 -1.275 1.00 88.44 94 VAL A O 1
ATOM 753 N N . ARG A 1 95 ? 8.845 13.961 0.543 1.00 89.56 95 ARG A N 1
ATOM 754 C CA . ARG A 1 95 ? 10.243 13.582 0.327 1.00 89.56 95 ARG A CA 1
ATOM 755 C C . ARG A 1 95 ? 10.426 12.071 0.544 1.00 89.56 95 ARG A C 1
ATOM 757 O O . ARG A 1 95 ? 9.976 11.560 1.572 1.00 89.56 95 ARG A O 1
ATOM 764 N N . PRO A 1 96 ? 11.181 11.361 -0.316 1.00 89.12 96 PRO A N 1
ATOM 765 C CA . PRO A 1 96 ? 11.482 9.930 -0.155 1.00 89.12 96 PRO A CA 1
ATOM 766 C C . PRO A 1 96 ? 11.987 9.544 1.233 1.00 89.12 96 PRO A C 1
ATOM 768 O O . PRO A 1 96 ? 11.594 8.522 1.794 1.00 89.12 96 PRO A O 1
ATOM 771 N N . ARG A 1 97 ? 12.829 10.400 1.819 1.00 88.25 97 ARG A N 1
ATOM 772 C CA . ARG A 1 97 ? 13.367 10.211 3.166 1.00 88.25 97 ARG A CA 1
ATOM 773 C C . ARG A 1 97 ? 12.272 10.120 4.229 1.00 88.25 97 ARG A C 1
ATOM 775 O O . ARG A 1 97 ? 12.402 9.315 5.146 1.00 88.25 97 ARG A O 1
ATOM 782 N N . ASP A 1 98 ? 11.211 10.913 4.116 1.00 89.81 98 ASP A N 1
ATOM 783 C CA . ASP A 1 98 ? 10.130 10.937 5.104 1.00 89.81 98 ASP A CA 1
ATOM 784 C C . ASP A 1 98 ? 9.290 9.655 5.022 1.00 89.81 98 ASP A C 1
ATOM 786 O O . ASP A 1 98 ? 8.972 9.058 6.052 1.00 89.81 98 ASP A O 1
ATOM 790 N N . LEU A 1 99 ? 9.030 9.170 3.802 1.00 89.25 99 LEU A N 1
ATOM 791 C CA . LEU A 1 99 ? 8.390 7.871 3.566 1.00 89.25 99 LEU A CA 1
ATOM 792 C C . LEU A 1 99 ? 9.227 6.719 4.136 1.00 89.25 99 LEU A C 1
ATOM 794 O O . LEU A 1 99 ? 8.721 5.881 4.878 1.00 89.25 99 LEU A O 1
ATOM 798 N N . LEU A 1 100 ? 10.533 6.696 3.859 1.00 87.44 100 LEU A N 1
ATOM 799 C CA . LEU A 1 100 ? 11.414 5.648 4.378 1.00 87.44 100 LEU A CA 1
ATOM 800 C C . LEU A 1 100 ? 11.516 5.695 5.904 1.00 87.44 100 LEU A C 1
ATOM 802 O O . LEU A 1 100 ? 11.404 4.653 6.547 1.00 87.44 100 LEU A O 1
ATOM 806 N N . ASN A 1 101 ? 11.661 6.886 6.494 1.00 87.88 101 ASN A N 1
ATOM 807 C CA . ASN A 1 101 ? 11.657 7.082 7.946 1.00 87.88 101 ASN A CA 1
ATOM 808 C C . ASN A 1 101 ? 10.411 6.489 8.607 1.00 87.88 101 ASN A C 1
ATOM 810 O O . ASN A 1 101 ? 10.517 5.863 9.664 1.00 87.88 101 ASN A O 1
ATOM 814 N N . ARG A 1 102 ? 9.243 6.651 7.975 1.00 90.00 102 ARG A N 1
ATOM 815 C CA . ARG A 1 102 ? 7.975 6.131 8.490 1.00 90.00 102 ARG A CA 1
ATOM 816 C C . ARG A 1 102 ? 7.964 4.604 8.609 1.00 90.00 102 ARG A C 1
ATOM 818 O O . ARG A 1 102 ? 7.313 4.087 9.520 1.00 90.00 102 ARG A O 1
ATOM 825 N N . TRP A 1 103 ? 8.692 3.895 7.744 1.00 88.25 103 TRP A N 1
ATOM 826 C CA . TRP A 1 103 ? 8.727 2.429 7.711 1.00 88.25 103 TRP A CA 1
ATOM 827 C C . TRP A 1 103 ? 9.982 1.786 8.288 1.00 88.25 103 TRP A C 1
ATOM 829 O O . TRP A 1 103 ? 9.986 0.567 8.429 1.00 88.25 103 TRP A O 1
ATOM 839 N N . ILE A 1 104 ? 10.994 2.559 8.703 1.00 84.00 104 ILE A N 1
ATOM 840 C CA . ILE A 1 104 ? 12.173 2.024 9.408 1.00 84.00 104 ILE A CA 1
ATOM 841 C C . ILE A 1 104 ? 11.747 1.081 10.539 1.00 84.00 104 ILE A C 1
ATOM 843 O O . ILE A 1 104 ? 12.119 -0.089 10.554 1.00 84.00 104 ILE A O 1
ATOM 847 N N . VAL A 1 105 ? 10.944 1.591 11.476 1.00 87.94 105 VAL A N 1
ATOM 848 C CA . VAL A 1 105 ? 10.578 0.842 12.682 1.00 87.94 105 VAL A CA 1
ATOM 849 C C . VAL A 1 105 ? 9.634 -0.324 12.356 1.00 87.94 105 VAL A C 1
ATOM 851 O O . VAL A 1 105 ? 9.904 -1.425 12.837 1.00 87.94 105 VAL A O 1
ATOM 854 N N . PRO A 1 106 ? 8.584 -0.151 11.525 1.00 91.56 106 PRO A N 1
ATOM 855 C CA . PRO A 1 106 ? 7.744 -1.270 11.103 1.00 91.56 106 PRO A CA 1
ATOM 856 C C . PRO A 1 106 ? 8.487 -2.400 10.391 1.00 91.56 106 PRO A C 1
ATOM 858 O O . PRO A 1 106 ? 8.243 -3.564 10.699 1.00 91.56 106 PRO A O 1
ATOM 861 N N . LEU A 1 107 ? 9.431 -2.081 9.501 1.00 88.56 107 LEU A N 1
ATOM 862 C CA . LEU A 1 107 ? 10.241 -3.084 8.802 1.00 88.56 107 LEU A CA 1
ATOM 863 C C . LEU A 1 107 ? 11.203 -3.819 9.746 1.00 88.56 107 LEU A C 1
ATOM 865 O O . LEU A 1 107 ? 11.452 -5.006 9.554 1.00 88.56 107 LEU A O 1
ATOM 869 N N . GLU A 1 108 ? 11.736 -3.138 10.764 1.00 87.50 108 GLU A N 1
ATOM 870 C CA . GLU A 1 108 ? 12.648 -3.737 11.748 1.00 87.50 108 GLU A CA 1
ATOM 871 C C . GLU A 1 108 ? 11.915 -4.589 12.799 1.00 87.50 108 GLU A C 1
ATOM 873 O O . GLU A 1 108 ? 12.426 -5.632 13.207 1.00 87.50 108 GLU A O 1
ATOM 878 N N . LYS A 1 109 ? 10.730 -4.160 13.253 1.00 91.19 109 LYS A N 1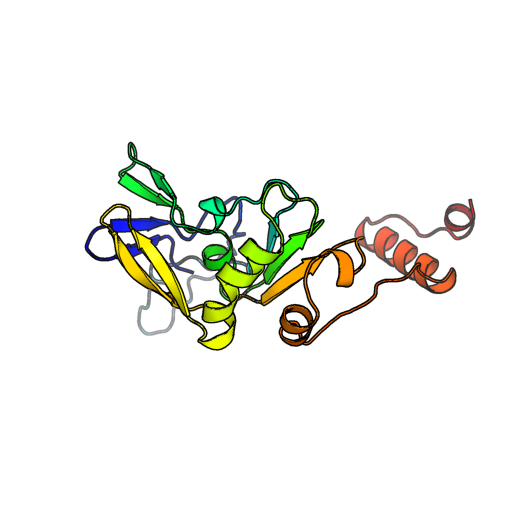
ATOM 879 C CA . LYS A 1 109 ? 9.999 -4.807 14.359 1.00 91.19 109 LYS A CA 1
ATOM 880 C C . LYS A 1 109 ? 8.850 -5.713 13.919 1.00 91.19 109 LYS A C 1
ATOM 882 O O . LYS A 1 109 ? 8.337 -6.466 14.742 1.00 91.19 109 LYS A O 1
ATOM 887 N N . GLY A 1 110 ? 8.409 -5.619 12.666 1.00 93.31 110 GLY A N 1
ATOM 888 C CA . GLY A 1 110 ? 7.219 -6.320 12.178 1.00 93.31 110 GLY A CA 1
ATOM 889 C C . GLY A 1 110 ? 5.904 -5.786 12.759 1.00 93.31 110 GLY A C 1
ATOM 890 O O . GLY A 1 110 ? 4.893 -6.486 12.708 1.00 93.31 110 GLY A O 1
ATOM 891 N N . VAL A 1 111 ? 5.901 -4.567 13.313 1.00 95.94 111 VAL A N 1
ATOM 892 C CA . VAL A 1 111 ? 4.710 -3.898 13.862 1.00 95.94 111 VAL A CA 1
ATOM 893 C C . VAL A 1 111 ? 4.660 -2.427 13.456 1.00 95.94 111 VAL A C 1
ATOM 895 O O . VAL A 1 111 ? 5.650 -1.706 13.571 1.00 95.94 111 VAL A O 1
ATOM 898 N N . ASP A 1 112 ? 3.499 -1.976 12.994 1.00 95.50 112 ASP A N 1
ATOM 899 C CA . ASP A 1 112 ? 3.220 -0.580 12.678 1.00 95.50 112 ASP A CA 1
ATOM 900 C C . ASP A 1 112 ? 2.482 0.096 13.830 1.00 95.50 112 ASP A C 1
ATOM 902 O O . ASP A 1 112 ? 1.539 -0.459 14.397 1.00 95.50 112 ASP A O 1
ATOM 906 N N . PHE A 1 113 ? 2.917 1.307 14.162 1.00 95.19 113 PHE A N 1
ATOM 907 C CA . PHE A 1 113 ? 2.322 2.114 15.215 1.00 95.19 113 PHE A CA 1
ATOM 908 C C . PHE A 1 113 ? 1.461 3.193 14.577 1.00 95.19 113 PHE A C 1
ATOM 910 O O . PHE A 1 113 ? 1.980 4.088 13.910 1.00 95.19 113 PHE A O 1
ATOM 917 N N . LEU A 1 114 ? 0.155 3.132 14.815 1.00 95.44 114 LEU A N 1
ATOM 918 C CA . LEU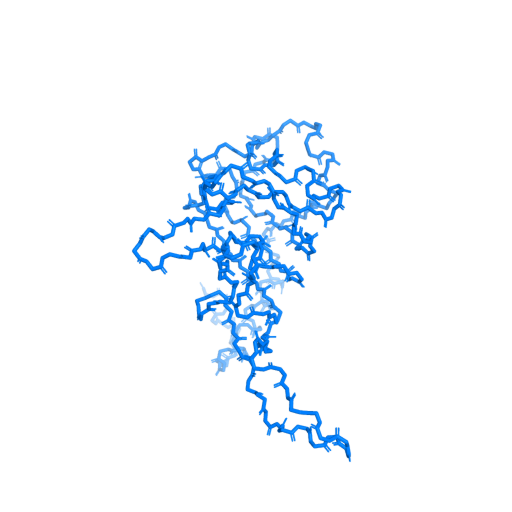 A 1 114 ? -0.793 4.134 14.336 1.00 95.44 114 LEU A CA 1
ATOM 919 C C . LEU A 1 114 ? -1.389 4.901 15.507 1.00 95.44 114 LEU A C 1
ATOM 921 O O . LEU A 1 114 ? -1.491 4.384 16.618 1.00 95.44 114 LEU A O 1
ATOM 925 N N . THR A 1 115 ? -1.765 6.152 15.259 1.00 94.94 115 THR A N 1
ATOM 926 C CA . THR A 1 115 ? -2.353 7.025 16.277 1.00 94.94 115 THR A CA 1
ATOM 927 C C . THR A 1 115 ? -3.808 7.299 15.923 1.00 94.94 115 THR A C 1
ATOM 929 O O . THR A 1 115 ? -4.110 7.743 14.820 1.00 94.94 115 THR A O 1
ATOM 932 N N . LEU A 1 116 ? -4.713 7.016 16.856 1.00 93.75 116 LEU A N 1
ATOM 933 C CA . LEU A 1 116 ? -6.127 7.373 16.751 1.00 93.75 116 LEU A CA 1
ATOM 934 C C . LEU A 1 116 ? -6.300 8.887 16.942 1.00 93.75 116 LEU A C 1
ATOM 936 O O . LEU A 1 116 ? -5.459 9.539 17.558 1.00 93.75 116 LEU A O 1
ATOM 940 N N . ALA A 1 117 ? -7.430 9.454 16.513 1.00 89.81 117 ALA A N 1
ATOM 941 C CA . ALA A 1 117 ? -7.736 10.876 16.726 1.00 89.81 117 ALA A CA 1
ATOM 942 C C . ALA A 1 117 ? -7.829 11.247 18.222 1.00 89.81 117 ALA A C 1
ATOM 944 O O . ALA A 1 117 ? -7.690 12.408 18.591 1.00 89.81 117 ALA A O 1
ATOM 945 N N . THR A 1 118 ? -8.009 10.251 19.095 1.00 88.88 118 THR A N 1
ATOM 946 C CA . THR A 1 118 ? -7.934 10.390 20.557 1.00 88.88 118 THR A CA 1
ATOM 947 C C . THR A 1 118 ? -6.504 10.577 21.083 1.00 88.88 118 THR A C 1
ATOM 949 O O . THR A 1 118 ? -6.317 10.779 22.279 1.00 88.88 118 THR A O 1
ATOM 952 N N . GLY A 1 119 ? -5.484 10.468 20.224 1.00 90.88 119 GLY A N 1
ATOM 953 C CA . GLY A 1 119 ? -4.063 10.482 20.582 1.00 90.88 119 GLY A CA 1
ATOM 954 C C . GLY A 1 119 ? -3.521 9.128 21.050 1.00 90.88 119 GLY A C 1
ATOM 955 O O . GLY A 1 119 ? -2.317 8.984 21.272 1.00 90.88 119 GLY A O 1
ATOM 956 N N . ARG A 1 120 ? -4.382 8.112 21.188 1.00 92.75 120 ARG A N 1
ATOM 957 C CA . ARG A 1 120 ? -3.964 6.766 21.588 1.00 92.75 120 ARG A CA 1
ATOM 958 C C . ARG A 1 120 ? -3.178 6.087 20.470 1.00 92.75 120 ARG A C 1
ATOM 960 O O . ARG A 1 120 ? -3.599 6.101 19.316 1.00 92.75 120 ARG A O 1
ATOM 967 N N . LYS A 1 121 ? -2.071 5.441 20.840 1.00 94.69 121 LYS A N 1
ATOM 968 C CA . LYS A 1 121 ? -1.273 4.610 19.936 1.00 94.69 121 LYS A CA 1
ATOM 969 C C . LYS A 1 121 ? -1.755 3.168 19.952 1.00 94.69 121 LYS A C 1
ATOM 971 O O . LYS A 1 121 ? -2.071 2.632 21.014 1.00 94.69 121 LYS A O 1
ATOM 976 N N . ILE A 1 122 ? -1.783 2.563 18.776 1.00 95.62 122 ILE A N 1
ATOM 977 C CA . ILE A 1 122 ? -2.154 1.169 18.562 1.00 95.62 122 ILE A CA 1
ATOM 978 C C . ILE A 1 122 ? -1.047 0.473 17.779 1.00 95.62 122 ILE A C 1
ATOM 980 O O . ILE A 1 122 ? -0.348 1.108 16.987 1.00 95.62 122 ILE A O 1
ATOM 984 N N . GLU A 1 123 ? -0.913 -0.827 18.000 1.00 95.56 123 GLU A N 1
ATOM 985 C CA . GLU A 1 123 ? 0.037 -1.681 17.295 1.00 95.56 123 GLU A CA 1
ATOM 986 C C . GLU A 1 123 ? -0.721 -2.574 16.321 1.00 95.56 123 GLU A C 1
ATOM 988 O O . GLU A 1 123 ? -1.677 -3.252 16.704 1.00 95.56 123 GLU A O 1
ATOM 993 N N . LEU A 1 124 ? -0.291 -2.582 15.062 1.00 95.00 124 LEU A N 1
ATOM 994 C CA . LEU A 1 124 ? -0.807 -3.484 14.040 1.00 95.00 124 LEU A CA 1
ATOM 995 C C . LEU A 1 124 ? 0.328 -4.327 13.460 1.00 95.00 124 LEU A C 1
ATOM 997 O O . LEU A 1 124 ? 1.421 -3.804 13.245 1.00 95.00 124 LEU A O 1
ATOM 1001 N N . PRO A 1 125 ? 0.100 -5.615 13.155 1.00 95.31 125 PRO A N 1
ATOM 1002 C CA . PRO A 1 125 ? 1.120 -6.430 12.512 1.00 95.31 125 PRO A CA 1
ATOM 1003 C C . PRO A 1 125 ? 1.515 -5.861 11.148 1.00 95.31 125 PRO A C 1
ATOM 1005 O O . PRO A 1 125 ? 0.648 -5.498 10.352 1.00 95.31 125 PRO A O 1
ATOM 1008 N N . PHE A 1 126 ? 2.813 -5.848 10.860 1.00 95.81 126 PHE A N 1
ATOM 1009 C CA . PHE A 1 126 ? 3.381 -5.323 9.624 1.00 95.81 126 PHE A CA 1
ATOM 1010 C C . PHE A 1 126 ? 4.077 -6.445 8.844 1.00 95.81 126 PHE A C 1
ATOM 1012 O O . PHE A 1 126 ? 5.282 -6.664 8.943 1.00 95.81 126 PHE A O 1
ATOM 1019 N N . TYR A 1 127 ? 3.282 -7.181 8.069 1.00 94.44 127 TYR A N 1
ATOM 1020 C CA . TYR A 1 127 ? 3.682 -8.301 7.210 1.00 94.44 127 TYR A CA 1
ATOM 1021 C C . TYR A 1 127 ? 3.504 -7.972 5.722 1.00 94.44 127 TYR A C 1
ATOM 1023 O O . TYR A 1 127 ? 3.169 -8.838 4.909 1.00 94.44 127 TYR A O 1
ATOM 1031 N N . VAL A 1 128 ? 3.668 -6.703 5.363 1.00 94.81 128 VAL A N 1
ATOM 1032 C CA . VAL A 1 128 ? 3.578 -6.220 3.985 1.00 94.81 128 VAL A CA 1
ATOM 1033 C C . VAL A 1 128 ? 4.951 -6.252 3.316 1.00 94.81 128 VAL A C 1
ATOM 1035 O O . VAL A 1 128 ? 5.958 -5.861 3.905 1.00 94.81 128 VAL A O 1
ATOM 1038 N N . MET A 1 129 ? 4.998 -6.701 2.062 1.00 94.06 129 MET A N 1
ATOM 1039 C CA . MET A 1 129 ? 6.171 -6.531 1.209 1.00 94.06 129 MET A CA 1
ATOM 1040 C C . MET A 1 129 ? 6.113 -5.150 0.556 1.00 94.06 129 MET A C 1
ATOM 1042 O O . MET A 1 129 ? 5.310 -4.937 -0.349 1.00 94.06 129 MET A O 1
ATOM 1046 N N . ILE A 1 130 ? 6.951 -4.218 1.010 1.00 92.50 130 ILE A N 1
ATOM 1047 C CA . ILE A 1 130 ? 7.073 -2.908 0.363 1.00 92.50 130 ILE A CA 1
ATOM 1048 C C . ILE A 1 130 ? 8.024 -3.017 -0.825 1.00 92.50 130 ILE A C 1
ATOM 1050 O O . ILE A 1 130 ? 9.141 -3.522 -0.689 1.00 92.50 130 ILE A O 1
ATOM 1054 N N . VAL A 1 131 ? 7.582 -2.510 -1.972 1.00 93.56 131 VAL A N 1
ATOM 1055 C CA . VAL A 1 131 ? 8.378 -2.402 -3.194 1.00 93.56 131 VAL A CA 1
ATOM 1056 C C . VAL A 1 131 ? 8.374 -0.947 -3.645 1.00 93.56 131 VAL A C 1
ATOM 1058 O O . VAL A 1 131 ? 7.333 -0.298 -3.649 1.00 93.56 131 VAL A O 1
ATOM 1061 N N . PHE A 1 132 ? 9.543 -0.443 -4.027 1.00 92.12 132 PHE A N 1
ATOM 1062 C CA . PHE A 1 132 ? 9.705 0.882 -4.618 1.00 92.12 132 PHE A CA 1
ATOM 1063 C C . PHE A 1 132 ? 10.119 0.709 -6.077 1.00 92.12 132 PHE A C 1
ATOM 1065 O O . PHE A 1 132 ? 11.047 -0.050 -6.360 1.00 92.12 132 PHE A O 1
ATOM 1072 N N . SER A 1 133 ? 9.447 1.413 -6.980 1.00 93.19 133 SER A N 1
ATOM 1073 C CA . SER A 1 133 ? 9.802 1.526 -8.394 1.00 93.19 133 SER A CA 1
ATOM 1074 C C . SER A 1 133 ? 10.142 2.981 -8.685 1.00 93.19 133 SER A C 1
ATOM 1076 O O . SER A 1 133 ? 9.507 3.890 -8.153 1.00 93.19 133 SER A O 1
ATOM 1078 N N . THR A 1 134 ? 11.202 3.219 -9.450 1.00 92.00 134 THR A N 1
ATOM 1079 C CA . THR A 1 134 ? 11.674 4.567 -9.764 1.00 92.00 134 THR A CA 1
ATOM 1080 C C . THR A 1 134 ? 12.570 4.549 -10.989 1.00 92.00 134 THR A C 1
ATOM 1082 O O . THR A 1 134 ? 13.358 3.627 -11.181 1.00 92.00 134 THR A O 1
ATOM 1085 N N . ASN A 1 135 ? 12.467 5.613 -11.779 1.00 90.62 135 ASN A N 1
ATOM 1086 C CA . ASN A 1 135 ? 13.373 5.898 -12.888 1.00 90.62 135 ASN A CA 1
ATOM 1087 C C . ASN A 1 135 ? 14.525 6.835 -12.471 1.00 90.62 135 ASN A C 1
ATOM 1089 O O . ASN A 1 135 ? 15.297 7.276 -13.317 1.00 90.62 135 ASN A O 1
ATOM 1093 N N . LEU A 1 136 ? 14.602 7.214 -11.190 1.00 90.25 136 LEU A N 1
ATOM 1094 C CA . LEU A 1 136 ? 15.681 8.038 -10.649 1.00 90.25 136 LEU A CA 1
ATOM 1095 C C . LEU A 1 136 ? 16.8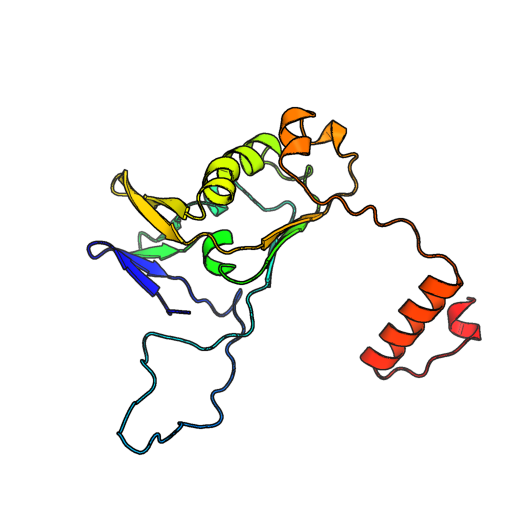23 7.158 -10.150 1.00 90.25 136 LEU A C 1
ATOM 1097 O O . LEU A 1 136 ? 16.616 6.035 -9.687 1.00 90.25 136 LEU A O 1
ATOM 1101 N N . GLU A 1 137 ? 18.040 7.688 -10.190 1.00 87.25 137 GLU A N 1
ATOM 1102 C CA . GLU A 1 137 ? 19.174 6.971 -9.635 1.00 87.25 137 GLU A CA 1
ATOM 1103 C C . GLU A 1 137 ? 19.044 6.877 -8.102 1.00 87.25 137 GLU A C 1
ATOM 1105 O O . GLU A 1 137 ? 18.682 7.860 -7.448 1.00 87.25 137 GLU A O 1
ATOM 1110 N N . PRO A 1 138 ? 19.390 5.735 -7.472 1.00 85.31 138 PRO A N 1
ATOM 1111 C CA . PRO A 1 138 ? 19.216 5.552 -6.029 1.00 85.31 138 PRO A CA 1
ATOM 1112 C C . PRO A 1 138 ? 19.863 6.637 -5.152 1.00 85.31 138 PRO A C 1
ATOM 1114 O O . PRO A 1 138 ? 19.348 6.940 -4.076 1.00 85.31 138 PRO A O 1
ATOM 1117 N N . ARG A 1 139 ? 20.971 7.232 -5.617 1.00 84.25 139 ARG A N 1
ATOM 1118 C CA . ARG A 1 139 ? 21.697 8.314 -4.928 1.00 84.25 139 ARG A CA 1
ATOM 1119 C C . ARG A 1 139 ? 20.931 9.638 -4.865 1.00 84.25 139 ARG A C 1
ATOM 1121 O O . ARG A 1 139 ? 21.192 10.429 -3.965 1.00 84.25 139 ARG A O 1
ATOM 1128 N N . ASP A 1 140 ? 19.989 9.857 -5.779 1.00 86.88 140 ASP A N 1
ATOM 1129 C CA . ASP A 1 140 ? 19.168 11.072 -5.822 1.00 86.88 140 ASP A CA 1
ATOM 1130 C C . ASP A 1 140 ? 17.951 10.974 -4.891 1.00 86.88 140 ASP A C 1
ATOM 1132 O O . ASP A 1 140 ? 17.324 11.980 -4.561 1.00 86.88 140 ASP A O 1
ATOM 1136 N N . LEU A 1 141 ? 17.616 9.760 -4.443 1.00 86.06 141 LEU A N 1
ATOM 1137 C CA . LEU A 1 141 ? 16.467 9.505 -3.576 1.00 86.06 141 LEU A CA 1
ATOM 1138 C C . LEU A 1 141 ? 16.819 9.701 -2.102 1.00 86.06 141 LEU A C 1
ATOM 1140 O O . LEU A 1 141 ? 16.079 10.363 -1.371 1.00 86.06 141 LEU A O 1
ATOM 1144 N N . VAL A 1 142 ? 17.925 9.096 -1.656 1.00 84.94 142 VAL A N 1
ATOM 1145 C CA . VAL A 1 142 ? 18.370 9.087 -0.255 1.00 84.94 142 VAL A CA 1
ATOM 1146 C C . VAL A 1 142 ? 19.871 8.828 -0.123 1.00 84.94 142 VAL A C 1
ATOM 1148 O O . VAL A 1 142 ? 20.534 8.384 -1.056 1.00 84.94 142 VAL A O 1
ATOM 1151 N N . ASP A 1 143 ? 20.400 9.082 1.077 1.00 84.56 143 ASP A N 1
ATOM 1152 C CA . ASP A 1 143 ? 21.791 8.792 1.412 1.00 84.56 143 ASP A CA 1
ATOM 1153 C C . ASP A 1 143 ? 22.120 7.283 1.423 1.00 84.56 143 ASP A C 1
ATOM 1155 O O . ASP A 1 143 ? 21.257 6.397 1.455 1.00 84.56 143 ASP A O 1
ATOM 1159 N N . GLU A 1 144 ? 23.419 6.985 1.440 1.00 82.00 144 GLU A N 1
ATOM 1160 C CA . GLU A 1 144 ? 23.927 5.615 1.430 1.00 82.00 144 GLU A CA 1
ATOM 1161 C C . GLU A 1 144 ? 23.484 4.803 2.663 1.00 82.00 144 GLU A C 1
ATOM 1163 O O . GLU A 1 144 ? 23.276 3.590 2.571 1.00 82.00 144 GLU A O 1
ATOM 1168 N N . ALA A 1 145 ? 23.296 5.449 3.819 1.00 80.69 145 ALA A N 1
ATOM 1169 C CA . ALA A 1 145 ? 22.874 4.773 5.042 1.00 80.69 145 ALA A CA 1
ATOM 1170 C C . ALA A 1 145 ? 21.442 4.227 4.921 1.00 80.69 145 ALA A C 1
ATOM 1172 O O . ALA A 1 145 ? 21.163 3.129 5.412 1.00 80.69 145 ALA A O 1
ATOM 1173 N N . PHE A 1 146 ? 20.554 4.936 4.220 1.00 78.56 146 PHE A N 1
ATOM 1174 C CA . PHE A 1 146 ? 19.221 4.441 3.872 1.00 78.56 146 PHE A CA 1
ATOM 1175 C C . PHE A 1 146 ? 19.265 3.339 2.822 1.00 78.56 146 PHE A C 1
ATOM 1177 O O . PHE A 1 146 ? 18.613 2.306 2.993 1.00 78.56 146 PHE A O 1
ATOM 1184 N N . LEU A 1 147 ? 20.065 3.507 1.766 1.00 81.75 147 LEU A N 1
ATOM 1185 C CA . LEU A 1 147 ? 20.190 2.489 0.720 1.00 81.75 147 LEU A CA 1
ATOM 1186 C C . LEU A 1 147 ? 20.693 1.149 1.271 1.00 81.75 147 LEU A C 1
ATOM 1188 O O . LEU A 1 147 ? 20.317 0.100 0.748 1.00 81.75 147 LEU A O 1
ATOM 1192 N N . ARG A 1 148 ? 21.491 1.148 2.346 1.00 83.56 148 ARG A N 1
ATOM 1193 C CA . ARG A 1 148 ? 21.922 -0.078 3.045 1.00 83.56 148 ARG A CA 1
ATOM 1194 C C . ARG A 1 148 ? 20.773 -0.842 3.715 1.00 83.56 148 ARG A C 1
ATOM 1196 O O . ARG A 1 148 ? 20.891 -2.049 3.903 1.00 83.56 148 ARG A O 1
ATOM 1203 N N . ARG A 1 149 ? 19.661 -0.176 4.050 1.00 80.12 149 ARG A N 1
ATOM 1204 C CA . ARG A 1 149 ? 18.461 -0.814 4.631 1.00 80.12 149 ARG A CA 1
ATOM 1205 C C . ARG A 1 149 ? 17.593 -1.493 3.570 1.00 80.12 149 ARG A C 1
ATOM 1207 O O . ARG A 1 149 ? 16.878 -2.442 3.875 1.00 80.12 149 ARG A O 1
ATOM 1214 N N . ILE A 1 150 ? 17.697 -1.052 2.317 1.00 82.31 150 ILE A N 1
ATOM 1215 C CA . ILE A 1 150 ? 17.034 -1.680 1.172 1.00 82.31 150 ILE A CA 1
ATOM 1216 C C . ILE A 1 150 ? 17.947 -2.786 0.639 1.00 82.31 150 ILE A C 1
ATOM 1218 O O . ILE A 1 150 ? 18.869 -2.537 -0.140 1.00 82.31 150 ILE A O 1
ATOM 1222 N N . ARG A 1 151 ? 17.722 -4.024 1.086 1.00 81.19 151 ARG A N 1
ATOM 1223 C CA . ARG A 1 151 ? 18.608 -5.153 0.762 1.00 81.19 151 ARG A CA 1
ATOM 1224 C C . ARG A 1 151 ? 18.628 -5.481 -0.731 1.00 81.19 151 ARG A C 1
ATOM 1226 O O . ARG A 1 151 ? 19.701 -5.663 -1.298 1.00 81.19 151 ARG A O 1
ATOM 1233 N N . HIS A 1 152 ? 17.455 -5.561 -1.350 1.00 88.44 152 HIS A N 1
ATOM 1234 C CA . HIS A 1 152 ? 17.312 -5.951 -2.749 1.00 88.44 152 HIS A CA 1
ATOM 1235 C C . HIS A 1 152 ? 17.137 -4.716 -3.623 1.00 88.44 152 HIS A C 1
ATOM 1237 O O . HIS A 1 152 ? 16.267 -3.889 -3.366 1.00 88.44 152 HIS A O 1
ATOM 1243 N N . LYS A 1 153 ? 17.977 -4.608 -4.650 1.00 90.06 153 LYS A N 1
ATOM 1244 C CA . LYS A 1 153 ? 17.907 -3.583 -5.688 1.00 90.06 153 LYS A CA 1
ATOM 1245 C C . LYS A 1 153 ? 17.993 -4.324 -7.008 1.00 90.06 153 LYS A C 1
ATOM 1247 O O . LYS A 1 153 ? 18.942 -5.078 -7.213 1.00 90.06 153 LYS A O 1
ATOM 1252 N N . ILE A 1 154 ? 16.964 -4.185 -7.828 1.00 92.25 154 ILE A N 1
ATOM 1253 C CA . ILE A 1 154 ? 16.863 -4.874 -9.109 1.00 92.25 154 ILE A CA 1
ATOM 1254 C C . ILE A 1 154 ? 16.837 -3.780 -10.159 1.00 92.25 154 ILE A C 1
ATOM 1256 O O . ILE A 1 154 ? 15.898 -2.991 -10.203 1.00 92.25 154 ILE A O 1
ATOM 1260 N N . GLU A 1 155 ? 17.897 -3.713 -10.950 1.00 92.44 155 GLU A N 1
ATOM 1261 C CA . GLU A 1 155 ? 17.937 -2.854 -12.122 1.00 92.44 155 GLU A CA 1
ATOM 1262 C C . GLU A 1 155 ? 17.158 -3.535 -13.248 1.00 92.44 155 GLU A C 1
ATOM 1264 O O . GLU A 1 155 ? 17.384 -4.710 -13.551 1.00 92.44 155 GLU A O 1
ATOM 1269 N N . ILE A 1 156 ? 16.213 -2.804 -13.834 1.00 91.31 156 ILE A N 1
ATOM 1270 C CA . ILE A 1 156 ? 15.457 -3.242 -15.004 1.00 91.31 156 ILE A CA 1
ATOM 1271 C C . ILE A 1 156 ? 15.980 -2.420 -16.176 1.00 91.31 156 ILE A C 1
ATOM 1273 O O . ILE A 1 156 ? 15.633 -1.252 -16.318 1.00 91.31 156 ILE A O 1
ATOM 1277 N N . GLY A 1 157 ? 16.864 -3.025 -16.967 1.00 92.69 157 GLY A N 1
ATOM 1278 C CA . GLY A 1 157 ? 17.362 -2.427 -18.201 1.00 92.69 157 GLY A CA 1
ATOM 1279 C C . GLY A 1 157 ? 16.412 -2.646 -19.376 1.00 92.69 157 GLY A C 1
ATOM 1280 O O . GLY A 1 157 ? 15.418 -3.372 -19.272 1.00 92.69 157 GLY A O 1
ATOM 1281 N N . ASP A 1 158 ? 16.767 -2.057 -20.514 1.00 94.12 158 ASP A N 1
ATOM 1282 C CA . ASP A 1 158 ? 16.054 -2.296 -21.764 1.00 94.12 158 ASP A CA 1
ATOM 1283 C C . ASP A 1 158 ? 16.130 -3.782 -22.155 1.00 94.12 158 ASP A C 1
ATOM 1285 O O . ASP A 1 158 ? 17.203 -4.395 -22.072 1.00 94.12 158 ASP A O 1
ATOM 1289 N N . PRO A 1 159 ? 15.010 -4.390 -22.586 1.00 94.94 159 PRO A N 1
ATOM 1290 C CA . PRO A 1 159 ? 15.024 -5.772 -23.031 1.00 94.94 159 PRO A CA 1
ATOM 1291 C C . PRO A 1 159 ? 15.860 -5.905 -24.306 1.00 94.94 159 PRO A C 1
ATOM 1293 O O . PRO A 1 159 ? 15.795 -5.070 -25.209 1.00 94.94 159 PRO A O 1
ATOM 1296 N N . THR A 1 160 ? 16.596 -7.009 -24.433 1.00 95.56 160 THR A N 1
ATOM 1297 C CA . THR A 1 160 ? 17.177 -7.382 -25.729 1.00 95.56 160 THR A CA 1
ATOM 1298 C C . THR A 1 160 ? 16.066 -7.658 -26.741 1.00 95.56 160 THR A C 1
ATOM 1300 O O . THR A 1 160 ? 14.932 -7.951 -26.364 1.00 95.56 160 THR A O 1
ATOM 1303 N N . TYR A 1 161 ? 16.381 -7.633 -28.039 1.00 94.12 161 TYR A N 1
ATOM 1304 C CA . TYR A 1 161 ? 15.391 -7.937 -29.078 1.00 94.12 161 TYR A CA 1
ATOM 1305 C C . TYR A 1 161 ? 14.695 -9.292 -28.854 1.00 94.12 161 TYR A C 1
ATOM 1307 O O . TYR A 1 161 ? 13.474 -9.385 -28.947 1.00 94.12 161 TYR A O 1
ATOM 1315 N N . ASP A 1 162 ? 15.446 -10.329 -28.470 1.00 94.94 162 ASP A N 1
ATOM 1316 C CA . ASP A 1 162 ? 14.884 -11.655 -28.188 1.00 94.94 162 ASP A CA 1
ATOM 1317 C C . ASP A 1 162 ? 14.002 -11.672 -26.930 1.00 94.94 162 ASP A C 1
ATOM 1319 O O . ASP A 1 162 ? 12.961 -12.333 -26.904 1.00 94.94 162 ASP A O 1
ATOM 1323 N N . GLN A 1 163 ? 14.380 -10.924 -25.888 1.00 95.62 163 GLN A N 1
ATOM 1324 C CA . GLN A 1 163 ? 13.550 -10.764 -24.692 1.00 95.62 163 GLN A CA 1
ATOM 1325 C C . GLN A 1 163 ? 12.267 -10.000 -25.014 1.00 95.62 163 GLN A C 1
ATOM 1327 O O . GLN A 1 163 ? 11.187 -10.414 -24.599 1.00 95.62 163 GLN A O 1
ATOM 1332 N N . PHE A 1 164 ? 12.368 -8.919 -25.787 1.00 95.12 164 PHE A N 1
ATOM 1333 C CA . PHE A 1 164 ? 11.224 -8.141 -26.241 1.00 95.12 164 PHE A CA 1
ATOM 1334 C C . PHE A 1 164 ? 10.281 -8.989 -27.097 1.00 95.12 164 PHE A C 1
ATOM 1336 O O . PHE A 1 164 ? 9.076 -8.993 -26.863 1.00 95.12 164 PHE A O 1
ATOM 1343 N N . ARG A 1 165 ? 10.825 -9.788 -28.021 1.00 95.38 165 ARG A N 1
ATOM 1344 C CA . ARG A 1 165 ? 10.075 -10.760 -28.824 1.00 95.38 165 ARG A CA 1
ATOM 1345 C C . ARG A 1 165 ? 9.283 -11.738 -27.960 1.00 95.38 165 ARG A C 1
ATOM 1347 O O . ARG A 1 165 ? 8.111 -11.994 -28.233 1.00 95.38 165 ARG A O 1
ATOM 1354 N N . GLU A 1 166 ? 9.905 -12.276 -26.916 1.00 95.81 166 GLU A N 1
ATOM 1355 C CA . GLU A 1 166 ? 9.246 -13.186 -25.978 1.00 95.81 166 GLU A CA 1
ATOM 1356 C C . GLU A 1 166 ? 8.171 -12.477 -25.139 1.00 95.81 166 GLU A C 1
ATOM 1358 O O . GLU A 1 166 ? 7.076 -13.012 -24.963 1.00 95.81 166 GLU A O 1
ATOM 1363 N N . ILE A 1 167 ? 8.441 -11.255 -24.668 1.00 95.00 167 ILE A N 1
ATOM 1364 C CA . ILE A 1 167 ? 7.449 -10.418 -23.976 1.00 95.00 167 ILE A CA 1
ATOM 1365 C C . ILE A 1 167 ? 6.242 -10.181 -24.890 1.00 95.00 167 ILE A C 1
ATOM 1367 O O . ILE A 1 167 ? 5.106 -10.416 -24.480 1.00 95.00 167 ILE A O 1
ATOM 1371 N N . PHE A 1 168 ? 6.479 -9.779 -26.138 1.00 95.69 168 PHE A N 1
ATOM 1372 C CA . PHE A 1 168 ? 5.438 -9.512 -27.124 1.00 95.69 168 PHE A CA 1
ATOM 1373 C C . PHE A 1 168 ? 4.575 -10.750 -27.380 1.00 95.69 168 PHE A C 1
ATOM 1375 O O . PHE A 1 168 ? 3.349 -10.666 -27.333 1.00 95.69 168 PHE A O 1
ATOM 1382 N N . ARG A 1 169 ? 5.199 -11.923 -27.552 1.00 96.00 169 ARG A N 1
ATOM 1383 C CA . ARG A 1 169 ? 4.488 -13.197 -27.718 1.00 96.00 169 ARG A CA 1
ATOM 1384 C C . ARG A 1 169 ? 3.581 -13.511 -26.526 1.00 96.00 169 ARG A C 1
ATOM 1386 O O . ARG A 1 169 ? 2.404 -13.796 -26.725 1.00 96.00 169 ARG A O 1
ATOM 1393 N N . ARG A 1 170 ? 4.083 -13.386 -25.292 1.00 96.75 170 ARG A N 1
ATOM 1394 C CA . ARG A 1 170 ? 3.275 -13.607 -24.076 1.00 96.75 170 ARG A CA 1
ATOM 1395 C C . ARG A 1 170 ? 2.094 -12.647 -23.982 1.00 96.75 170 ARG A C 1
ATOM 1397 O O . ARG A 1 170 ? 1.017 -13.044 -23.545 1.00 96.75 170 ARG A O 1
ATOM 1404 N N . VAL A 1 171 ? 2.285 -11.391 -24.386 1.00 96.06 171 VAL A N 1
ATOM 1405 C CA . VAL A 1 171 ? 1.211 -10.388 -24.414 1.00 96.06 171 VAL A CA 1
ATOM 1406 C C . VAL A 1 171 ? 0.167 -10.727 -25.480 1.00 96.06 171 VAL A C 1
ATOM 1408 O O . VAL A 1 171 ? -1.025 -10.601 -25.201 1.00 96.06 171 VAL A O 1
ATOM 1411 N N . CYS A 1 172 ? 0.583 -11.185 -26.664 1.00 96.62 172 CYS A N 1
ATOM 1412 C CA . CYS A 1 172 ? -0.315 -11.700 -27.699 1.00 96.62 172 CYS A CA 1
ATOM 1413 C C . CYS A 1 172 ? -1.174 -12.852 -27.161 1.00 96.62 172 CYS A C 1
ATOM 1415 O O . CYS A 1 172 ? -2.400 -12.762 -27.213 1.00 96.62 172 CYS A O 1
ATOM 1417 N N . ASP A 1 173 ? -0.549 -13.864 -26.554 1.00 96.19 173 ASP A N 1
ATOM 1418 C CA . ASP A 1 173 ? -1.244 -15.027 -25.991 1.00 96.19 173 ASP A CA 1
ATOM 1419 C C . ASP A 1 173 ? -2.232 -14.622 -24.888 1.00 96.19 173 ASP A C 1
ATOM 1421 O O . ASP A 1 173 ? -3.399 -15.016 -24.916 1.00 96.19 173 ASP A O 1
ATOM 1425 N N . ALA A 1 174 ? -1.803 -13.768 -23.952 1.00 96.06 174 ALA A N 1
ATOM 1426 C CA . ALA A 1 174 ? -2.650 -13.281 -22.863 1.00 96.06 174 ALA A CA 1
ATOM 1427 C C . ALA A 1 174 ? -3.861 -12.471 -23.360 1.00 96.06 174 ALA A C 1
ATOM 1429 O O . ALA A 1 174 ? -4.909 -12.463 -22.715 1.00 96.06 174 ALA A O 1
ATOM 1430 N N . LYS A 1 175 ? -3.727 -11.792 -24.505 1.00 95.88 175 LYS A N 1
ATOM 1431 C CA . LYS A 1 175 ? -4.805 -11.030 -25.149 1.00 95.88 175 LYS A CA 1
ATOM 1432 C C . LYS A 1 175 ? -5.594 -11.841 -26.183 1.00 95.88 175 LYS A C 1
ATOM 1434 O O . LYS A 1 175 ? -6.528 -11.299 -26.769 1.00 95.88 175 LYS A O 1
ATOM 1439 N N . GLY A 1 176 ? -5.236 -13.103 -26.426 1.00 95.94 176 GLY A N 1
ATOM 1440 C CA . GLY A 1 176 ? -5.858 -13.942 -27.455 1.00 95.94 176 GLY A CA 1
ATOM 1441 C C . GLY A 1 176 ? -5.606 -13.461 -28.890 1.00 95.94 176 GLY A C 1
ATOM 1442 O O . GLY A 1 176 ? -6.400 -13.748 -29.784 1.00 95.94 176 GLY A O 1
ATOM 1443 N N . VAL A 1 177 ? -4.529 -12.709 -29.121 1.00 96.06 177 VAL A N 1
ATOM 1444 C CA . VAL A 1 177 ? -4.121 -12.216 -30.442 1.00 96.06 177 VAL A CA 1
ATOM 1445 C C . VAL A 1 177 ? -3.078 -13.166 -31.020 1.00 96.06 177 VAL A C 1
ATOM 1447 O O . VAL A 1 177 ? -2.142 -13.557 -30.330 1.00 96.06 177 VAL A O 1
ATOM 1450 N N . ARG A 1 178 ? -3.205 -13.534 -32.299 1.00 95.25 178 ARG A N 1
ATOM 1451 C CA . ARG A 1 178 ? -2.201 -14.374 -32.964 1.00 95.25 178 ARG A CA 1
ATOM 1452 C C . ARG A 1 178 ? -0.878 -13.613 -33.077 1.00 95.25 178 ARG A C 1
ATOM 1454 O O . ARG A 1 178 ? -0.844 -12.527 -33.645 1.00 95.25 178 ARG A O 1
ATOM 1461 N N . TYR A 1 179 ? 0.197 -14.220 -32.586 1.00 95.25 179 TYR A N 1
ATOM 1462 C CA . TYR A 1 179 ? 1.553 -13.717 -32.783 1.00 95.25 179 TYR A CA 1
ATOM 1463 C C . TYR A 1 179 ? 1.932 -13.695 -34.273 1.00 95.25 179 TYR A C 1
ATOM 1465 O O . TYR A 1 179 ? 1.719 -14.683 -34.984 1.00 95.25 179 TYR A O 1
ATOM 1473 N N . ASP A 1 180 ? 2.526 -12.588 -34.715 1.00 93.81 180 ASP A N 1
ATOM 1474 C CA . ASP A 1 180 ? 3.070 -12.407 -36.059 1.00 93.81 180 ASP A CA 1
ATOM 1475 C C . ASP A 1 180 ? 4.475 -11.794 -35.990 1.00 93.81 180 ASP A C 1
ATOM 1477 O O . ASP A 1 180 ? 4.710 -10.809 -35.291 1.00 93.81 180 ASP A O 1
ATOM 1481 N N . GLU A 1 181 ? 5.407 -12.392 -36.728 1.00 92.12 181 GLU A N 1
ATOM 1482 C CA . GLU A 1 181 ? 6.809 -11.974 -36.755 1.00 92.12 181 GLU A CA 1
ATOM 1483 C C . GLU A 1 181 ? 6.987 -10.640 -37.482 1.00 92.12 181 GLU A C 1
ATOM 1485 O O . GLU A 1 181 ? 7.790 -9.807 -37.071 1.00 92.12 181 GLU A O 1
ATOM 1490 N N . GLN A 1 182 ? 6.233 -10.427 -38.563 1.00 90.75 182 GLN A N 1
ATOM 1491 C CA . GLN A 1 182 ? 6.340 -9.201 -39.351 1.00 90.75 182 GLN A CA 1
ATOM 1492 C C . GLN A 1 182 ? 5.780 -8.010 -38.574 1.00 90.75 182 GLN A C 1
ATOM 1494 O O . GLN A 1 182 ? 6.410 -6.958 -38.548 1.00 90.75 182 GLN A O 1
ATOM 1499 N N . GLY A 1 183 ? 4.659 -8.202 -37.872 1.00 88.44 183 GLY A N 1
ATOM 1500 C CA . GLY A 1 183 ? 4.104 -7.203 -36.960 1.00 88.44 183 GLY A CA 1
ATOM 1501 C C . GLY A 1 183 ? 5.005 -6.850 -35.772 1.00 88.44 183 GLY A C 1
ATOM 1502 O O . GLY A 1 183 ? 4.904 -5.740 -35.266 1.00 88.44 183 GLY A O 1
ATOM 1503 N N . LEU A 1 184 ? 5.895 -7.750 -35.334 1.00 89.62 184 LEU A N 1
ATOM 1504 C CA . LEU A 1 184 ? 6.894 -7.444 -34.302 1.00 89.62 184 LEU A CA 1
ATOM 1505 C C . LEU A 1 184 ? 8.048 -6.577 -34.834 1.00 89.62 184 LEU A C 1
ATOM 1507 O O . LEU A 1 184 ? 8.628 -5.799 -34.082 1.00 89.62 184 LEU A O 1
ATOM 1511 N N . ALA A 1 185 ? 8.431 -6.767 -36.097 1.00 86.12 185 ALA A N 1
ATOM 1512 C CA . ALA A 1 185 ? 9.572 -6.092 -36.713 1.00 86.12 185 ALA A CA 1
ATOM 1513 C C . ALA A 1 185 ? 9.242 -4.710 -37.311 1.00 86.12 185 ALA A C 1
ATOM 1515 O O . ALA A 1 185 ? 10.167 -4.020 -37.745 1.00 86.12 185 ALA A O 1
ATOM 1516 N N . TYR A 1 186 ? 7.957 -4.345 -37.372 1.00 78.44 186 TYR A N 1
ATOM 1517 C CA . TYR A 1 186 ? 7.448 -3.065 -37.873 1.00 78.44 186 TYR A CA 1
ATOM 1518 C C . TYR A 1 186 ? 7.493 -1.974 -36.798 1.00 78.44 186 TYR A C 1
ATOM 1520 O O . TYR A 1 186 ? 7.987 -0.869 -37.115 1.00 78.44 186 TYR A O 1
#

Sequence (186 aa):
IPYAIDVDGQIIRIYDGVNHEAVEQTERVRYGTGMISDPRWVKIRRPVIMVGGELTLSGLDLVYDPINKFYEAPFQVKANGGMFLIDDFGRQQVRPRDLLNRWIVPLEKGVDFLTLATGRKIELPFYVMIVFSTNLEPRDLVDEAFLRRIRHKIEIGDPTYDQFREIFRRVCDAKGVRYDEQGLAY

pLDDT: mean 89.81, std 9.57, range [53.03, 97.56]

Foldseek 3Di:
DFQWDDDPNATEGQDDPVFWAFDDPPDQPPDVPDDGDDPRDTHTDQTEAEDEQADDPVLCAWDADPVVRHTYHHPQSNNARHEYEYEQQCNHPDALVVVLVQCPCCVVPQWHWHADPVRDIDIDGRRYHYHYHHPDDPVSRDDPVSVVVVPDDDDDDDDDLVRVLVVVCVVCVVVVHDDDPVVSVD

Radius of gyration: 21.1 Å; chains: 1; bounding box: 45×48×62 Å

Secondary structure (DSSP, 8-state):
-BSEEEETTEEEE---TTT--BPP-------SS--PPPTTB--BPPPEEEE-TT--GGGGS-EEETTTTEEEPPHHHHTTTSEEEE-STT-SSS-HHHHHHHHHHHHHHSEEEEE-TTS-EEEEE---EEEE--SS-HHHHS-HHHHTT--------PPPHHHHHHHHHHHHHHTTPPP-HHHHH-